Protein AF-0000000075796677 (afdb_homodimer)

Secondary structure (DSSP, 8-state):
-----GGGS-EE--EEEEEE---S-----S----SHHHHHHHHHHHHHHHHHTSSS-TTEE-HHHHHHHHHHH-HHHH-TT--HHHHHHHHHHH-TTSSSSEEHHHHHHHHHHHHHHHHHHHHHS--------/-----GGGS-EEEEE---EE---S-----S----SHHHHHHHHHHHHHHHHTTSSS-TTEE-HHHHHHHHHHH-HHHH-TT--HHHHHHHHHHH-TTSSSSEEHHHHHHHHHHHHHHHHHHHHHS--------

Foldseek 3Di:
DCQVQLLPPLLQLPPDPPPPPDDVPPCCPVPPLVDPVSVVVVCLVVLQQVQCCPDDHSQWAALVSVVCSCVPVPVVNCDPDNDPVSSQSVQVSLPPVPPRIHGSSSSVSVVVSVVVVVVVVPVVVPPPPPPPD/DCQPQLLPPLLQLPPDPPPPPDDVPPCCPPDPCVDPVSVVVVCLVVLQQVLQPPDDGSQWAALVSVVCSCVPVPVVNRDPDNDPVSSQSSQVSLPPVPPRIHGSVSSVSVVVSVVVVVVVVPVVVPPPPPPPD

Solvent-accessible surface area (backbone atoms only — not comparable to full-atom values): 14802 Å² total; per-residue (Å²): 130,81,73,38,58,54,71,70,35,59,58,49,57,43,65,37,72,66,50,66,55,78,51,92,63,27,72,72,54,90,54,85,59,75,31,68,51,36,38,20,42,47,41,52,42,51,52,47,51,70,36,10,53,75,60,85,50,54,69,24,20,36,64,69,35,44,49,48,45,37,59,68,36,31,41,72,62,51,44,94,68,64,43,72,66,51,48,50,50,48,50,56,51,45,21,76,83,68,75,71,35,34,36,63,69,38,46,37,50,50,53,36,52,52,34,50,54,51,36,53,52,46,63,72,46,62,72,76,63,71,72,82,120,131,82,74,39,61,54,65,72,38,57,56,51,58,44,63,37,72,65,48,67,53,78,52,89,63,33,74,70,50,90,55,83,60,76,29,67,50,37,39,22,41,47,40,52,44,50,52,48,50,70,38,14,43,77,60,84,52,51,70,26,25,36,66,67,38,45,50,47,45,36,59,70,36,31,41,74,59,50,46,95,68,64,43,71,66,49,46,52,51,47,50,56,47,44,21,75,84,69,74,72,35,33,35,61,68,35,47,36,52,51,53,35,53,53,34,49,54,51,36,52,52,46,64,72,45,60,72,76,63,72,72,81,122

Sequence (266 aa):
MRHSDILNTKLRVRMGKIRVSLGPCPQILTATMAYPLEKALDVMVSTFHKYSGKEGDKFKLNKSELKELLTRELPSFLGKRTDDAAFQRLMSNLDSNKDNEVDFQEYCVFLSCVAMMCNEFFEGFPDKQPRKKMRHSDILNTKLRVRMGKIRVSLGPCPQILTATMAYPLEKALDVMVSTFHKYSGKEGDKFKLNKSELKELLTRELPSFLGKRTDDAAFQRLMSNLDSNKDNEVDFQEYCVFLSCVAMMCNEFFEGFPDKQPRKK

Radius of gyration: 18.06 Å; Cα contacts (8 Å, |Δi|>4): 382; chains: 2; bounding box: 31×47×47 Å

InterPro domains:
  IPR001751 S100/Calcium binding protein 7/8-like, conserved site [PS00303] (90-111)
  IPR002048 EF-hand domain [PS50222] (82-117)
  IPR011992 EF-hand domain pair [SSF47473] (36-124)
  IPR013787 S100/CaBP-9k-type, calcium binding, subdomain [PF01023] (37-80)
  IPR013787 S100/CaBP-9k-type, calcium binding, subdomain [SM01394] (37-79)
  IPR018247 EF-Hand 1, calcium-binding site [PS00018] (95-107)
  IPR034325 S-100 [cd00213] (36-122)

pLDDT: mean 71.4, std 22.08, range [18.78, 95.81]

Structure (mmCIF, N/CA/C/O backbone):
data_AF-0000000075796677-model_v1
#
loop_
_entity.id
_entity.type
_entity.pdbx_description
1 polymer 'Protein S100'
#
loop_
_atom_site.group_PDB
_atom_site.id
_atom_site.type_symbol
_atom_site.label_atom_id
_atom_site.label_alt_id
_atom_site.label_comp_id
_atom_site.label_asym_id
_atom_site.label_entity_id
_atom_site.label_seq_id
_atom_site.pdbx_PDB_ins_code
_atom_site.Cartn_x
_atom_site.Cartn_y
_atom_site.Cartn_z
_atom_site.occupancy
_atom_site.B_iso_or_equiv
_atom_site.auth_seq_id
_atom_site.auth_comp_id
_atom_site.auth_asym_id
_atom_site.auth_atom_id
_atom_site.pdbx_PDB_model_num
ATOM 1 N N . MET A 1 1 ? 0.234 17.938 -25.25 1 18.78 1 MET A N 1
ATOM 2 C CA . MET A 1 1 ? 1.197 17.656 -24.203 1 18.78 1 MET A CA 1
ATOM 3 C C . MET A 1 1 ? 0.502 17.078 -22.969 1 18.78 1 MET A C 1
ATOM 5 O O . MET A 1 1 ? -0.107 17.812 -22.188 1 18.78 1 MET A O 1
ATOM 9 N N . ARG A 1 2 ? -0.24 15.953 -23.203 1 23.89 2 ARG A N 1
ATOM 10 C CA . ARG A 1 2 ? -1.441 15.5 -22.516 1 23.89 2 ARG A CA 1
ATOM 11 C C . ARG A 1 2 ? -1.123 15.07 -21.094 1 23.89 2 ARG A C 1
ATOM 13 O O . ARG A 1 2 ? -0.227 14.258 -20.859 1 23.89 2 ARG A O 1
ATOM 20 N N . HIS A 1 3 ? -1.115 16.078 -20.328 1 24.78 3 HIS A N 1
ATOM 21 C CA . HIS A 1 3 ? -0.953 16.234 -18.891 1 24.78 3 HIS A CA 1
ATOM 22 C C . HIS A 1 3 ? -1.787 15.203 -18.141 1 24.78 3 HIS A C 1
ATOM 24 O O . HIS A 1 3 ? -3.008 15.344 -18.031 1 24.78 3 HIS A O 1
ATOM 30 N N . SER A 1 4 ? -1.548 13.914 -18.516 1 28.92 4 SER A N 1
ATOM 31 C CA . SER A 1 4 ? -2.363 12.789 -18.094 1 28.92 4 SER A CA 1
ATOM 32 C C . SER A 1 4 ? -2.557 12.789 -16.578 1 28.92 4 SER A C 1
ATOM 34 O O . SER A 1 4 ? -1.583 12.719 -15.828 1 28.92 4 SER A O 1
ATOM 36 N N . ASP A 1 5 ? -3.508 13.594 -16.109 1 28.44 5 ASP A N 1
ATOM 37 C CA . ASP A 1 5 ? -3.916 14.008 -14.766 1 28.44 5 ASP A CA 1
ATOM 38 C C . ASP A 1 5 ? -4.367 12.812 -13.93 1 28.44 5 ASP A C 1
ATOM 40 O O . ASP A 1 5 ? -5.34 12.133 -14.289 1 28.44 5 ASP A O 1
ATOM 44 N N . ILE A 1 6 ? -3.537 11.953 -13.508 1 36.56 6 ILE A N 1
ATOM 45 C CA . ILE A 1 6 ? -3.74 10.852 -12.57 1 36.56 6 ILE A CA 1
ATOM 46 C C . ILE A 1 6 ? -4.871 11.188 -11.609 1 36.56 6 ILE A C 1
ATOM 48 O O . ILE A 1 6 ? -5.645 10.312 -11.211 1 36.56 6 ILE A O 1
ATOM 52 N N . LEU A 1 7 ? -4.988 12.438 -11.188 1 38.19 7 LEU A N 1
ATOM 53 C CA . LEU A 1 7 ? -5.973 12.906 -10.219 1 38.19 7 LEU A CA 1
ATOM 54 C C . LEU A 1 7 ? -7.391 12.703 -10.742 1 38.19 7 LEU A C 1
ATOM 56 O O . LEU A 1 7 ? -8.352 12.711 -9.969 1 38.19 7 LEU A O 1
ATOM 60 N N . ASN A 1 8 ? -7.523 12.82 -11.984 1 36.5 8 ASN A N 1
ATOM 61 C CA . ASN A 1 8 ? -8.875 12.758 -12.516 1 36.5 8 ASN A CA 1
ATOM 62 C C . ASN A 1 8 ? -9.469 11.359 -12.383 1 36.5 8 ASN A C 1
ATOM 64 O O . ASN A 1 8 ? -10.609 11.117 -12.789 1 36.5 8 ASN A O 1
ATOM 68 N N . THR A 1 9 ? -8.641 10.406 -12.266 1 33.03 9 THR A N 1
ATOM 69 C CA . THR A 1 9 ? -9.211 9.062 -12.195 1 33.03 9 THR A CA 1
ATOM 70 C C . THR A 1 9 ? -9.977 8.867 -10.891 1 33.03 9 THR A C 1
ATOM 72 O O . THR A 1 9 ? -9.469 9.164 -9.805 1 33.03 9 THR A O 1
ATOM 75 N N . LYS A 1 10 ? -11.328 8.922 -11.047 1 37.5 10 LYS A N 1
ATOM 76 C CA . LYS A 1 10 ? -12.273 8.789 -9.938 1 37.5 10 LYS A CA 1
ATOM 77 C C . LYS A 1 10 ? -11.859 7.656 -9 1 37.5 10 LYS A C 1
ATOM 79 O O . LYS A 1 10 ? -11.891 6.484 -9.383 1 37.5 10 LYS A O 1
ATOM 84 N N . LEU A 1 11 ? -10.797 7.812 -8.375 1 40.22 11 LEU A N 1
ATOM 85 C CA . LEU A 1 11 ? -10.406 6.918 -7.297 1 40.22 11 LEU A CA 1
ATOM 86 C C . LEU A 1 11 ? -11.539 6.742 -6.293 1 40.22 11 LEU A C 1
ATOM 88 O O . LEU A 1 11 ? -11.844 7.66 -5.527 1 40.22 11 LEU A O 1
ATOM 92 N N . ARG A 1 12 ? -12.742 6.184 -6.754 1 39.16 12 ARG A N 1
ATOM 93 C CA . ARG A 1 12 ? -13.742 5.891 -5.73 1 39.16 12 ARG A CA 1
ATOM 94 C C . ARG A 1 12 ? -13.25 4.789 -4.793 1 39.16 12 ARG A C 1
ATOM 96 O O . ARG A 1 12 ? -13.078 3.645 -5.211 1 39.16 12 ARG A O 1
ATOM 103 N N . VAL A 1 13 ? -12.414 5.078 -3.906 1 45.69 13 VAL A N 1
ATOM 104 C CA . VAL A 1 13 ? -11.898 4.141 -2.916 1 45.69 13 VAL A CA 1
ATOM 105 C C . VAL A 1 13 ? -12.992 3.811 -1.901 1 45.69 13 VAL A C 1
ATOM 107 O O . VAL A 1 13 ? -13.492 4.699 -1.205 1 45.69 13 VAL A O 1
ATOM 110 N N . ARG A 1 14 ? -13.984 2.955 -2.184 1 42.53 14 ARG A N 1
ATOM 111 C CA . ARG A 1 14 ? -14.828 2.512 -1.078 1 42.53 14 ARG A CA 1
ATOM 112 C C . ARG A 1 14 ? -14.039 1.675 -0.082 1 42.53 14 ARG A C 1
ATOM 114 O O . ARG A 1 14 ? -13.68 0.53 -0.369 1 42.53 14 ARG A O 1
ATOM 121 N N . MET A 1 15 ? -13.117 2.18 0.632 1 45.53 15 MET A N 1
ATOM 122 C CA . MET A 1 15 ? -12.297 1.477 1.615 1 45.53 15 MET A CA 1
ATOM 123 C C . MET A 1 15 ? -13.141 1.009 2.795 1 45.53 15 MET A C 1
ATOM 125 O O . MET A 1 15 ? -13.82 1.814 3.436 1 45.53 15 MET A O 1
ATOM 129 N N . GLY A 1 16 ? -13.836 -0.004 2.666 1 44.34 16 GLY A N 1
ATOM 130 C CA . GLY A 1 16 ? -14.344 -0.469 3.945 1 44.34 16 GLY A CA 1
ATOM 131 C C . GLY A 1 16 ? -13.297 -0.478 5.043 1 44.34 16 GLY A C 1
ATOM 132 O O . GLY A 1 16 ? -12.094 -0.475 4.758 1 44.34 16 GLY A O 1
ATOM 133 N N . LYS A 1 17 ? -13.578 0.057 6.242 1 45.44 17 LYS A N 1
ATOM 134 C CA . LYS A 1 17 ? -12.727 0.183 7.422 1 45.44 17 LYS A CA 1
ATOM 135 C C . LYS A 1 17 ? -11.875 -1.069 7.621 1 45.44 17 LYS A C 1
ATOM 137 O O . LYS A 1 17 ? -12.398 -2.184 7.652 1 45.44 17 LYS A O 1
ATOM 142 N N . ILE A 1 18 ? -10.586 -1.022 7.172 1 50.31 18 ILE A N 1
ATOM 143 C CA . ILE A 1 18 ? -9.672 -2.088 7.578 1 50.31 18 ILE A CA 1
ATOM 144 C C . ILE A 1 18 ? -9.602 -2.152 9.102 1 50.31 18 ILE A C 1
ATOM 146 O O . ILE A 1 18 ? -9.203 -1.181 9.75 1 50.31 18 ILE A O 1
ATOM 150 N N . ARG A 1 19 ? -10.555 -2.789 9.758 1 46.03 19 ARG A N 1
ATOM 151 C CA . ARG A 1 19 ? -10.43 -2.949 11.195 1 46.03 19 ARG A CA 1
ATOM 152 C C . ARG A 1 19 ? -9.344 -3.965 11.547 1 46.03 19 ARG A C 1
ATOM 154 O O . ARG A 1 19 ? -9.477 -5.148 11.234 1 46.03 19 ARG A O 1
ATOM 161 N N . VAL A 1 20 ? -8.125 -3.467 11.75 1 45.62 20 VAL A N 1
ATOM 162 C CA . VAL A 1 20 ? -7.066 -4.348 12.234 1 45.62 20 VAL A CA 1
ATOM 163 C C . VAL A 1 20 ? -7.203 -4.539 13.742 1 45.62 20 VAL A C 1
ATOM 165 O O . VAL A 1 20 ? -7.34 -3.566 14.484 1 45.62 20 VAL A O 1
ATOM 168 N N . SER A 1 21 ? -8.078 -5.402 14.156 1 39.72 21 SER A N 1
ATOM 169 C CA . SER A 1 21 ? -8.047 -5.633 15.594 1 39.72 21 SER A CA 1
ATOM 170 C C . SER A 1 21 ? -6.656 -6.074 16.062 1 39.72 21 SER A C 1
ATOM 172 O O . SER A 1 21 ? -6.141 -7.094 15.594 1 39.72 21 SER A O 1
ATOM 174 N N . LEU A 1 22 ? -5.914 -5.078 16.453 1 41.31 22 LEU A N 1
ATOM 175 C CA . LEU A 1 22 ? -4.547 -5.184 16.953 1 41.31 22 LEU A CA 1
ATOM 176 C C . LEU A 1 22 ? -4.469 -6.188 18.109 1 41.31 22 LEU A C 1
ATOM 178 O O . LEU A 1 22 ? -5.043 -5.965 19.172 1 41.31 22 LEU A O 1
ATOM 182 N N . GLY A 1 23 ? -4.719 -7.387 17.984 1 37.41 23 GLY A N 1
ATOM 183 C CA . GLY A 1 23 ? -4.242 -8.141 19.125 1 37.41 23 GLY A CA 1
ATOM 184 C C . GLY A 1 23 ? -2.75 -7.988 19.359 1 37.41 23 GLY A C 1
ATOM 185 O O . GLY A 1 23 ? -2.057 -7.332 18.594 1 37.41 23 GLY A O 1
ATOM 186 N N . PRO A 1 24 ? -2.184 -8.469 20.531 1 37.91 24 PRO A N 1
ATOM 187 C CA . PRO A 1 24 ? -0.788 -8.219 20.891 1 37.91 24 PRO A CA 1
ATOM 188 C C . PRO A 1 24 ? 0.178 -8.461 19.734 1 37.91 24 PRO A C 1
ATOM 190 O O . PRO A 1 24 ? 0.202 -9.555 19.172 1 37.91 24 PRO A O 1
ATOM 193 N N . CYS A 1 25 ? 0.204 -7.602 18.891 1 41.44 25 CYS A N 1
ATOM 194 C CA . CYS A 1 25 ? 0.964 -7.492 17.656 1 41.44 25 CYS A CA 1
ATOM 195 C C . CYS A 1 25 ? 2.387 -8.008 17.844 1 41.44 25 CYS A C 1
ATOM 197 O O . CYS A 1 25 ? 3.125 -7.508 18.688 1 41.44 25 CYS A O 1
ATOM 199 N N . PRO A 1 26 ? 2.699 -9.25 17.594 1 39.84 26 PRO A N 1
ATOM 200 C CA . PRO A 1 26 ? 4.125 -9.57 17.672 1 39.84 26 PRO A CA 1
ATOM 201 C C . PRO A 1 26 ? 5.012 -8.469 17.094 1 39.84 26 PRO A C 1
ATOM 203 O O . PRO A 1 26 ? 4.551 -7.668 16.266 1 39.84 26 PRO A O 1
ATOM 206 N N . GLN A 1 27 ? 6.008 -8.039 17.75 1 39.25 27 GLN A N 1
ATOM 207 C CA . GLN A 1 27 ? 7.074 -7.07 17.531 1 39.25 27 GLN A CA 1
ATOM 208 C C . GLN A 1 27 ? 7.543 -7.09 16.078 1 39.25 27 GLN A C 1
ATOM 210 O O . GLN A 1 27 ? 8.305 -7.973 15.672 1 39.25 27 GLN A O 1
ATOM 215 N N . ILE A 1 28 ? 6.68 -7.191 15.07 1 44 28 ILE A N 1
ATOM 216 C CA . ILE A 1 28 ? 7.27 -6.844 13.781 1 44 28 ILE A CA 1
ATOM 217 C C . ILE A 1 28 ? 8.469 -5.926 13.992 1 44 28 ILE A C 1
ATOM 219 O O . ILE A 1 28 ? 8.312 -4.746 14.305 1 44 28 ILE A O 1
ATOM 223 N N . LEU A 1 29 ? 9.211 -6.172 15.102 1 39.53 29 LEU A N 1
ATOM 224 C CA . LEU A 1 29 ? 10.453 -5.477 15.43 1 39.53 29 LEU A CA 1
ATOM 225 C C . LEU A 1 29 ? 11.133 -4.953 14.172 1 39.53 29 LEU A C 1
ATOM 227 O O . LEU A 1 29 ? 10.859 -5.434 13.07 1 39.53 29 LEU A O 1
ATOM 231 N N . THR A 1 30 ? 11.625 -3.797 14.219 1 44.25 30 THR A N 1
ATOM 232 C CA . THR A 1 30 ? 12.766 -3.203 13.531 1 44.25 30 THR A CA 1
ATOM 233 C C . THR A 1 30 ? 13.672 -4.289 12.953 1 44.25 30 THR A C 1
ATOM 235 O O . THR A 1 30 ? 14.859 -4.359 13.289 1 44.25 30 THR A O 1
ATOM 238 N N . ALA A 1 31 ? 13.266 -5.457 13.133 1 46.16 31 ALA A N 1
ATOM 239 C CA . ALA A 1 31 ? 14.336 -6.316 12.633 1 46.16 31 ALA A CA 1
ATOM 240 C C . ALA A 1 31 ? 14.695 -5.961 11.195 1 46.16 31 ALA A C 1
ATOM 242 O O . ALA A 1 31 ? 13.938 -5.262 10.516 1 46.16 31 ALA A O 1
ATOM 243 N N . THR A 1 32 ? 15.57 -6.641 10.484 1 56.31 32 THR A N 1
ATOM 244 C CA . THR A 1 32 ? 16.359 -6.414 9.281 1 56.31 32 THR A CA 1
ATOM 245 C C . THR A 1 32 ? 15.469 -6.359 8.047 1 56.31 32 THR A C 1
ATOM 247 O O . THR A 1 32 ? 14.891 -7.375 7.648 1 56.31 32 THR A O 1
ATOM 250 N N . MET A 1 33 ? 14.484 -5.398 8.086 1 67.81 33 MET A N 1
ATOM 251 C CA . MET A 1 33 ? 13.852 -5.156 6.789 1 67.81 33 MET A CA 1
ATOM 252 C C . MET A 1 33 ? 14.867 -5.277 5.66 1 67.81 33 MET A C 1
ATOM 254 O O . MET A 1 33 ? 15.352 -4.27 5.141 1 67.81 33 MET A O 1
ATOM 258 N N . ALA A 1 34 ? 15.305 -6.484 5.465 1 76.06 34 ALA A N 1
ATOM 259 C CA . ALA A 1 34 ? 16.375 -6.73 4.504 1 76.06 34 ALA A CA 1
ATOM 260 C C . ALA A 1 34 ? 15.82 -6.984 3.107 1 76.06 34 ALA A C 1
ATOM 262 O O . ALA A 1 34 ? 16.531 -6.816 2.111 1 76.06 34 ALA A O 1
ATOM 263 N N . TYR A 1 35 ? 14.523 -7.164 3.004 1 88 35 TYR A N 1
ATOM 264 C CA . TYR A 1 35 ? 13.977 -7.512 1.698 1 88 35 TYR A CA 1
ATOM 265 C C . TYR A 1 35 ? 13.344 -6.293 1.033 1 88 35 TYR A C 1
ATOM 267 O O . TYR A 1 35 ? 12.844 -5.395 1.715 1 88 35 TYR A O 1
ATOM 275 N N . PRO A 1 36 ? 13.43 -6.238 -0.197 1 91.88 36 PRO A N 1
ATOM 276 C CA . PRO A 1 36 ? 12.938 -5.07 -0.932 1 91.88 36 PRO A CA 1
ATOM 277 C C . PRO A 1 36 ? 11.492 -4.715 -0.574 1 91.88 36 PRO A C 1
ATOM 279 O O . PRO A 1 36 ? 11.172 -3.541 -0.381 1 91.88 36 PRO A O 1
ATOM 282 N N . LEU A 1 37 ? 10.617 -5.652 -0.42 1 94.06 37 LEU A N 1
ATOM 283 C CA . LEU A 1 37 ? 9.219 -5.395 -0.11 1 94.06 37 LEU A CA 1
ATOM 284 C C . LEU A 1 37 ? 9.062 -4.879 1.317 1 94.06 37 LEU A C 1
ATOM 286 O O . LEU A 1 37 ? 8.266 -3.979 1.574 1 94.06 37 LEU A O 1
ATOM 290 N N . GLU A 1 38 ? 9.875 -5.398 2.203 1 90.44 38 GLU A N 1
ATOM 291 C CA . GLU A 1 38 ? 9.852 -4.918 3.582 1 90.44 38 GLU A CA 1
ATOM 292 C C . GLU A 1 38 ? 10.328 -3.473 3.672 1 90.44 38 GLU A C 1
ATOM 294 O O . GLU A 1 38 ? 9.75 -2.666 4.402 1 90.44 38 GLU A O 1
ATOM 299 N N . LYS A 1 39 ? 11.336 -3.219 2.92 1 91.44 39 LYS A N 1
ATOM 300 C CA . LYS A 1 39 ? 11.852 -1.854 2.877 1 91.44 39 LYS A CA 1
ATOM 301 C C . LYS A 1 39 ? 10.82 -0.891 2.301 1 91.44 39 LYS A C 1
ATOM 303 O O . LYS A 1 39 ? 10.711 0.25 2.754 1 91.44 39 LYS A O 1
ATOM 308 N N . ALA A 1 40 ? 10.164 -1.401 1.305 1 94 40 ALA A N 1
ATOM 309 C CA . ALA A 1 40 ? 9.117 -0.587 0.688 1 94 40 ALA A CA 1
ATOM 310 C C . ALA A 1 40 ? 8.039 -0.214 1.704 1 94 40 ALA A C 1
ATOM 312 O O . ALA A 1 40 ? 7.621 0.942 1.772 1 94 40 ALA A O 1
ATOM 313 N N . LEU A 1 41 ? 7.645 -1.177 2.533 1 92.38 41 LEU A N 1
ATOM 314 C CA . LEU A 1 41 ? 6.629 -0.934 3.551 1 92.38 41 LEU A CA 1
ATOM 315 C C . LEU A 1 41 ? 7.145 0.024 4.617 1 92.38 41 LEU A C 1
ATOM 317 O O . LEU A 1 41 ? 6.414 0.904 5.078 1 92.38 41 LEU A O 1
ATOM 321 N N . ASP A 1 42 ? 8.375 -0.144 4.906 1 91.06 42 ASP A N 1
ATOM 322 C CA . ASP A 1 42 ? 9.008 0.751 5.871 1 91.06 42 ASP A CA 1
ATOM 323 C C . ASP A 1 42 ? 9.039 2.188 5.355 1 91.06 42 ASP A C 1
ATOM 325 O O . ASP A 1 42 ? 8.766 3.127 6.102 1 91.06 42 ASP A O 1
ATOM 329 N N . VAL A 1 43 ? 9.414 2.328 4.117 1 93.44 43 VAL A N 1
ATOM 330 C CA . VAL A 1 43 ? 9.469 3.643 3.488 1 93.44 43 VAL A CA 1
ATOM 331 C C . VAL A 1 43 ? 8.078 4.273 3.492 1 93.44 43 VAL A C 1
ATOM 333 O O . VAL A 1 43 ? 7.934 5.469 3.766 1 93.44 43 VAL A O 1
ATOM 336 N N . MET A 1 44 ? 7.051 3.492 3.242 1 94.56 44 MET A N 1
ATOM 337 C CA . MET A 1 44 ? 5.676 3.98 3.246 1 94.56 44 MET A CA 1
ATOM 338 C C . MET A 1 44 ? 5.297 4.539 4.613 1 94.56 44 MET A C 1
ATOM 340 O O . MET A 1 44 ? 4.727 5.625 4.711 1 94.56 44 MET A O 1
ATOM 344 N N . VAL A 1 45 ? 5.664 3.795 5.664 1 93.12 45 VAL A N 1
ATOM 345 C CA . VAL A 1 45 ? 5.309 4.176 7.027 1 93.12 45 VAL A CA 1
ATOM 346 C C . VAL A 1 45 ? 6.152 5.371 7.469 1 93.12 45 VAL A C 1
ATOM 348 O O . VAL A 1 45 ? 5.621 6.352 8 1 93.12 45 VAL A O 1
ATOM 351 N N . SER A 1 46 ? 7.449 5.324 7.203 1 92.06 46 SER A N 1
ATOM 352 C CA . SER A 1 46 ? 8.359 6.387 7.617 1 92.06 46 SER A CA 1
ATOM 353 C C . SER A 1 46 ? 8.031 7.699 6.914 1 92.06 46 SER A C 1
ATOM 355 O O . SER A 1 46 ? 8.07 8.766 7.535 1 92.06 46 SER A O 1
ATOM 357 N N . THR A 1 47 ? 7.723 7.566 5.633 1 95.19 47 THR A N 1
ATOM 358 C CA . THR A 1 47 ? 7.363 8.766 4.879 1 95.19 47 THR A CA 1
ATOM 359 C C . THR A 1 47 ? 6.105 9.406 5.453 1 95.19 47 THR A C 1
ATOM 361 O O . THR A 1 47 ? 6.031 10.633 5.586 1 95.19 47 THR A O 1
ATOM 364 N N . PHE A 1 48 ? 5.164 8.578 5.781 1 94.38 48 PHE A N 1
ATOM 365 C CA . PHE A 1 48 ? 3.93 9.062 6.391 1 94.38 48 PHE A CA 1
ATOM 366 C C . PHE A 1 48 ? 4.227 9.867 7.652 1 94.38 48 PHE A C 1
ATOM 368 O O . PHE A 1 48 ? 3.732 10.984 7.809 1 94.38 48 PHE A O 1
ATOM 375 N N . HIS A 1 49 ? 5.051 9.391 8.484 1 92.12 49 HIS A N 1
ATOM 376 C CA . HIS A 1 49 ? 5.344 10.016 9.773 1 92.12 49 HIS A CA 1
ATOM 377 C C . HIS A 1 49 ? 6.273 11.211 9.602 1 92.12 49 HIS A C 1
ATOM 379 O O . HIS A 1 49 ? 6.289 12.117 10.438 1 92.12 49 HIS A O 1
ATOM 385 N N . LYS A 1 50 ? 7.031 11.141 8.531 1 93.12 50 LYS A N 1
ATOM 386 C CA . LYS A 1 50 ? 7.91 12.266 8.211 1 93.12 50 LYS A CA 1
ATOM 387 C C . LYS A 1 50 ? 7.109 13.539 7.98 1 93.12 50 LYS A C 1
ATOM 389 O O . LYS A 1 50 ? 7.562 14.633 8.32 1 93.12 50 LYS A O 1
ATOM 394 N N . TYR A 1 51 ? 5.863 13.336 7.5 1 93.88 51 TYR A N 1
ATOM 395 C CA . TYR A 1 51 ? 5.086 14.508 7.105 1 93.88 51 TYR A CA 1
ATOM 396 C C . TYR A 1 51 ? 3.871 14.68 8.008 1 93.88 51 TYR A C 1
ATOM 398 O O . TYR A 1 51 ? 3.357 15.797 8.156 1 93.88 51 TYR A O 1
ATOM 406 N N . SER A 1 52 ? 3.152 13.664 8.672 1 91.44 52 SER A N 1
ATOM 407 C CA . SER A 1 52 ? 1.904 13.711 9.43 1 91.44 52 SER A CA 1
ATOM 408 C C . SER A 1 52 ? 2.096 14.406 10.773 1 91.44 52 SER A C 1
ATOM 410 O O . SER A 1 52 ? 1.135 14.898 11.367 1 91.44 52 SER A O 1
ATOM 412 N N . GLY A 1 53 ? 3.34 14.695 11.242 1 83.69 53 GLY A N 1
ATOM 413 C CA . GLY A 1 53 ? 3.611 15.234 12.57 1 83.69 53 GLY A CA 1
ATOM 414 C C . GLY A 1 53 ? 4.188 16.641 12.531 1 83.69 53 GLY A C 1
ATOM 415 O O . GLY A 1 53 ? 4.695 17.125 13.547 1 83.69 53 GLY A O 1
ATOM 416 N N . LYS A 1 54 ? 3.934 17.234 11.359 1 87.19 54 LYS A N 1
ATOM 417 C CA . LYS A 1 54 ? 4.473 18.578 11.266 1 87.19 54 LYS A CA 1
ATOM 418 C C . LYS A 1 54 ? 3.543 19.594 11.93 1 87.19 54 LYS A C 1
ATOM 420 O O . LYS A 1 54 ? 3.998 20.5 12.625 1 87.19 54 LYS A O 1
ATOM 425 N N . GLU A 1 55 ? 2.223 19.312 11.594 1 83.94 55 GLU A N 1
ATOM 426 C CA . GLU A 1 55 ? 1.214 20.203 12.164 1 83.94 55 GLU A CA 1
ATOM 427 C C . GLU A 1 55 ? 0.016 19.422 12.688 1 83.94 55 GLU A C 1
ATOM 429 O O . GLU A 1 55 ? -0.486 18.516 12.008 1 83.94 55 GLU A O 1
ATOM 434 N N . GLY A 1 56 ? -0.376 19.656 13.883 1 84.31 56 GLY A N 1
ATOM 435 C CA . GLY A 1 56 ? -1.615 19.062 14.375 1 84.31 56 GLY A CA 1
ATOM 436 C C . GLY A 1 56 ? -1.451 17.641 14.852 1 84.31 56 GLY A C 1
ATOM 437 O O . GLY A 1 56 ? -0.579 17.359 15.68 1 84.31 56 GLY A O 1
ATOM 438 N N . ASP A 1 57 ? -2.309 16.734 14.211 1 85.75 57 ASP A N 1
ATOM 439 C CA . ASP A 1 57 ? -2.334 15.336 14.617 1 85.75 57 ASP A CA 1
ATOM 440 C C . ASP A 1 57 ? -1.139 14.578 14.039 1 85.75 57 ASP A C 1
ATOM 442 O O . ASP A 1 57 ? -0.957 14.531 12.82 1 85.75 57 ASP A O 1
ATOM 446 N N . LYS A 1 58 ? -0.297 14.031 14.906 1 88 58 LYS A N 1
ATOM 447 C CA . LYS A 1 58 ? 0.94 13.352 14.523 1 88 58 LYS A CA 1
ATOM 448 C C . LYS A 1 58 ? 0.651 12.117 13.68 1 88 58 LYS A C 1
ATOM 450 O O . LYS A 1 58 ? 1.523 11.633 12.953 1 88 58 LYS A O 1
ATOM 455 N N . PHE A 1 59 ? -0.562 11.609 13.727 1 88 59 PHE A N 1
ATOM 456 C CA . PHE A 1 59 ? -0.87 10.352 13.047 1 88 59 PHE A CA 1
ATOM 457 C C . PHE A 1 59 ? -1.835 10.586 11.891 1 88 59 PHE A C 1
ATOM 459 O O . PHE A 1 59 ? -2.414 9.633 11.359 1 88 59 PHE A O 1
ATOM 466 N N . LYS A 1 60 ? -2.025 11.836 11.555 1 91.44 60 LYS A N 1
ATOM 467 C CA . LYS A 1 60 ? -2.879 12.211 10.43 1 91.44 60 LYS A CA 1
ATOM 468 C C . LYS A 1 60 ? -2.205 13.258 9.555 1 91.44 60 LYS A C 1
ATOM 470 O O . LYS A 1 60 ? -1.469 14.117 10.055 1 91.44 60 LYS A O 1
ATOM 475 N N . LEU A 1 61 ? -2.436 13.141 8.258 1 94.88 61 LEU A N 1
ATOM 476 C CA . LEU A 1 61 ? -1.932 14.125 7.301 1 94.88 61 LEU A CA 1
ATOM 477 C C . LEU A 1 61 ? -3.004 15.148 6.961 1 94.88 61 LEU A C 1
ATOM 479 O O . LEU A 1 61 ? -4.102 14.789 6.523 1 94.88 61 LEU A O 1
ATOM 483 N N . ASN A 1 62 ? -2.684 16.406 7.297 1 94.38 62 ASN A N 1
ATOM 484 C CA . ASN A 1 62 ? -3.602 17.438 6.836 1 94.38 62 ASN A CA 1
ATOM 485 C C . ASN A 1 62 ? -3.377 17.781 5.363 1 94.38 62 ASN A C 1
ATOM 487 O O . ASN A 1 62 ? -2.504 17.203 4.719 1 94.38 62 ASN A O 1
ATOM 491 N N . LYS A 1 63 ? -4.125 18.672 4.832 1 91.94 63 LYS A N 1
ATOM 492 C CA . LYS A 1 63 ? -4.086 19.016 3.414 1 91.94 63 LYS A CA 1
ATOM 493 C C . LYS A 1 63 ? -2.689 19.469 2.992 1 91.94 63 LYS A C 1
ATOM 495 O O . LY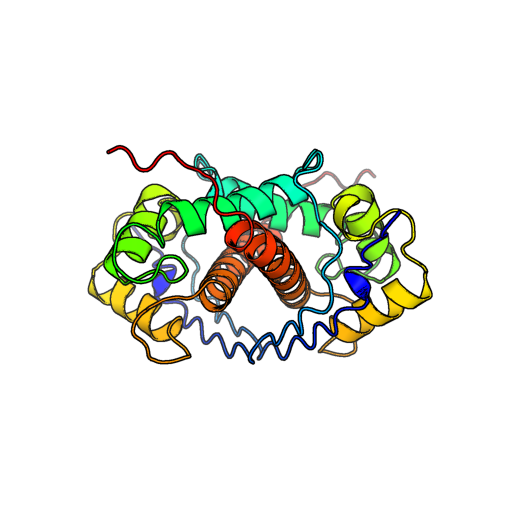S A 1 63 ? -2.152 18.969 1.995 1 91.94 63 LYS A O 1
ATOM 500 N N . SER A 1 64 ? -2.141 20.359 3.781 1 93.31 64 SER A N 1
ATOM 501 C CA . SER A 1 64 ? -0.822 20.906 3.459 1 93.31 64 SER A CA 1
ATOM 502 C C . SER A 1 64 ? 0.251 19.828 3.543 1 93.31 64 SER A C 1
ATOM 504 O O . SER A 1 64 ? 1.125 19.734 2.678 1 93.31 64 SER A O 1
ATOM 506 N N . GLU A 1 65 ? 0.189 19 4.559 1 95.81 65 GLU A N 1
ATOM 507 C CA . GLU A 1 65 ? 1.157 17.922 4.746 1 95.81 65 GLU A CA 1
ATOM 508 C C . GLU A 1 65 ? 1.066 16.906 3.621 1 95.81 65 GLU A C 1
ATOM 510 O O . GLU A 1 65 ? 2.09 16.422 3.127 1 95.81 65 GLU A O 1
ATOM 515 N N . LEU A 1 66 ? -0.178 16.547 3.242 1 93.62 66 LEU A N 1
ATOM 516 C CA . LEU A 1 66 ? -0.369 15.594 2.158 1 93.62 66 LEU A CA 1
ATOM 517 C C . LEU A 1 66 ? 0.175 16.141 0.845 1 93.62 66 LEU A C 1
ATOM 519 O O . LEU A 1 66 ? 0.85 15.438 0.099 1 93.62 66 LEU A O 1
ATOM 523 N N . LYS A 1 67 ? -0.112 17.375 0.638 1 91.5 67 LYS A N 1
ATOM 524 C CA . LYS A 1 67 ? 0.378 18.031 -0.572 1 91.5 67 LYS A CA 1
ATOM 525 C C . LYS A 1 67 ? 1.903 18.016 -0.623 1 91.5 67 LYS A C 1
ATOM 527 O O . LYS A 1 67 ? 2.494 17.719 -1.661 1 91.5 67 LYS A O 1
ATOM 532 N N . GLU A 1 68 ? 2.492 18.344 0.477 1 93.25 68 GLU A N 1
ATOM 533 C CA . GLU A 1 68 ? 3.949 18.344 0.562 1 93.25 68 GLU A CA 1
ATOM 534 C C . GLU A 1 68 ? 4.523 16.953 0.345 1 93.25 68 GLU A C 1
ATOM 536 O O . GLU A 1 68 ? 5.492 16.781 -0.395 1 93.25 68 GLU A O 1
ATOM 541 N N . LEU A 1 69 ? 3.934 16 0.988 1 93.5 69 LEU A N 1
ATOM 542 C CA . LEU A 1 69 ? 4.363 14.617 0.842 1 93.5 69 LEU A CA 1
ATOM 543 C C . LEU A 1 69 ? 4.309 14.18 -0.618 1 93.5 69 LEU A C 1
ATOM 545 O O . LEU A 1 69 ? 5.277 13.617 -1.139 1 93.5 69 LEU A O 1
ATOM 549 N N . LEU A 1 70 ? 3.217 14.484 -1.293 1 89.31 70 LEU A N 1
ATOM 550 C CA . LEU A 1 70 ? 3.033 14.07 -2.68 1 89.31 70 LEU A CA 1
ATOM 551 C C . LEU A 1 70 ? 3.98 14.828 -3.604 1 89.31 70 LEU A C 1
ATOM 553 O O . LEU A 1 70 ? 4.57 14.242 -4.512 1 89.31 70 LEU A O 1
ATOM 557 N N . THR A 1 71 ? 4.141 16.109 -3.297 1 89.19 71 THR A N 1
ATOM 558 C CA . THR A 1 71 ? 4.977 16.953 -4.145 1 89.19 71 THR A CA 1
ATOM 559 C C . THR A 1 71 ? 6.449 16.594 -3.98 1 89.19 71 THR A C 1
ATOM 561 O O . THR A 1 71 ? 7.211 16.609 -4.949 1 89.19 71 THR A O 1
ATOM 564 N N . ARG A 1 72 ? 6.773 16.156 -2.766 1 90.75 72 ARG A N 1
ATOM 565 C CA . ARG A 1 72 ? 8.18 15.891 -2.473 1 90.75 72 ARG A CA 1
ATOM 566 C C . ARG A 1 72 ? 8.508 14.414 -2.697 1 90.75 72 ARG A C 1
ATOM 568 O O . ARG A 1 72 ? 9.586 14.086 -3.189 1 90.75 72 ARG A O 1
ATOM 575 N N . GLU A 1 73 ? 7.609 13.57 -2.375 1 91.31 73 GLU A N 1
ATOM 576 C CA . GLU A 1 73 ? 7.887 12.133 -2.393 1 91.31 73 GLU A CA 1
ATOM 577 C C . GLU A 1 73 ? 7.324 11.484 -3.652 1 91.31 73 GLU A C 1
ATOM 579 O O . GLU A 1 73 ? 7.801 10.43 -4.078 1 91.31 73 GLU A O 1
ATOM 584 N N . LEU A 1 74 ? 6.262 11.984 -4.203 1 86.81 74 LEU A N 1
ATOM 585 C CA . LEU A 1 74 ? 5.641 11.422 -5.398 1 86.81 74 LEU A CA 1
ATOM 586 C C . LEU A 1 74 ? 5.434 12.492 -6.461 1 86.81 74 LEU A C 1
ATOM 588 O O . LEU A 1 74 ? 4.312 12.703 -6.926 1 86.81 74 LEU A O 1
ATOM 592 N N . PRO A 1 75 ? 6.484 13.086 -6.863 1 83.19 75 PRO A N 1
ATOM 593 C CA . PRO A 1 75 ? 6.316 14.133 -7.871 1 83.19 75 PRO A CA 1
ATOM 594 C C . PRO A 1 75 ? 5.812 13.594 -9.211 1 83.19 75 PRO A C 1
ATOM 596 O O . PRO A 1 75 ? 5.137 14.312 -9.953 1 83.19 75 PRO A O 1
ATOM 599 N N . SER A 1 76 ? 6.203 12.414 -9.516 1 73.81 76 SER A N 1
ATOM 600 C CA . SER A 1 76 ? 5.77 11.797 -10.766 1 73.81 76 SER A CA 1
ATOM 601 C C . SER A 1 76 ? 4.266 11.555 -10.773 1 73.81 76 SER A C 1
ATOM 603 O O . SER A 1 76 ? 3.646 11.492 -11.836 1 73.81 76 SER A O 1
ATOM 605 N N . PHE A 1 77 ? 3.748 11.383 -9.656 1 72.5 77 PHE A N 1
ATOM 606 C CA . PHE A 1 77 ? 2.322 11.109 -9.516 1 72.5 77 PHE A CA 1
ATOM 607 C C . PHE A 1 77 ? 1.508 12.391 -9.695 1 72.5 77 PHE A C 1
ATOM 609 O O . PHE A 1 77 ? 0.454 12.375 -10.336 1 72.5 77 PHE A O 1
ATOM 616 N N . LEU A 1 78 ? 1.843 13.383 -8.992 1 68.94 78 LEU A N 1
ATOM 617 C CA . LEU A 1 78 ? 1.132 14.656 -9.07 1 68.94 78 LEU A CA 1
ATOM 618 C C . LEU A 1 78 ? 1.474 15.391 -10.367 1 68.94 78 LEU A C 1
ATOM 620 O O . LEU A 1 78 ? 0.628 16.094 -10.93 1 68.94 78 LEU A O 1
ATOM 624 N N . GLY A 1 79 ? 2.352 14.914 -11.078 1 62.94 79 GLY A N 1
ATOM 625 C CA . GLY A 1 79 ? 2.77 15.625 -12.273 1 62.94 79 GLY A CA 1
ATOM 626 C C . GLY A 1 79 ? 3.084 17.094 -12.023 1 62.94 79 GLY A C 1
ATOM 627 O O . GLY A 1 79 ? 2.965 17.562 -10.891 1 62.94 79 GLY A O 1
ATOM 628 N N . LYS A 1 80 ? 3.406 17.828 -12.945 1 61.84 80 LYS A N 1
ATOM 629 C CA . LYS A 1 80 ? 3.795 19.234 -12.906 1 61.84 80 LYS A CA 1
ATOM 630 C C . LYS A 1 80 ? 2.578 20.141 -12.719 1 61.84 80 LYS A C 1
ATOM 632 O O . LYS A 1 80 ? 2.713 21.297 -12.32 1 61.84 80 LYS A O 1
ATOM 637 N N . ARG A 1 81 ? 1.432 19.516 -12.883 1 58.38 81 ARG A N 1
ATOM 638 C CA . ARG A 1 81 ? 0.278 20.406 -12.961 1 58.38 81 ARG A CA 1
ATOM 639 C C . ARG A 1 81 ? -0.726 20.109 -11.859 1 58.38 81 ARG A C 1
ATOM 641 O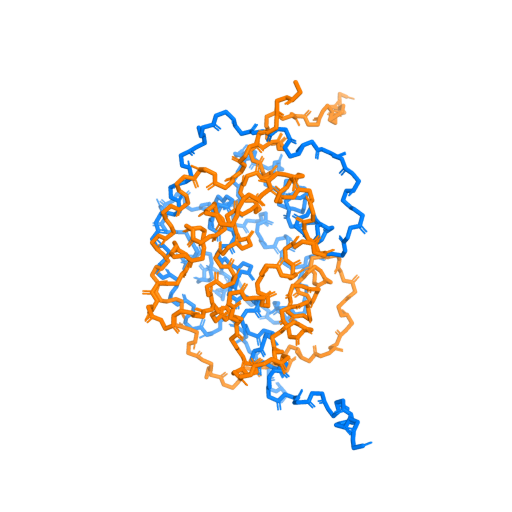 O . ARG A 1 81 ? -1.899 20.469 -11.961 1 58.38 81 ARG A O 1
ATOM 648 N N . THR A 1 82 ? -0.261 19.625 -10.914 1 66.56 82 THR A N 1
ATOM 649 C CA . THR A 1 82 ? -1.288 19.375 -9.906 1 66.56 82 THR A CA 1
ATOM 650 C C . THR A 1 82 ? -1.814 20.688 -9.336 1 66.56 82 THR A C 1
ATOM 652 O O . THR A 1 82 ? -1.07 21.438 -8.695 1 66.56 82 THR A O 1
ATOM 655 N N . ASP A 1 83 ? -3.064 21.141 -9.852 1 73.56 83 ASP A N 1
ATOM 656 C CA . ASP A 1 83 ? -3.748 22.312 -9.328 1 73.56 83 ASP A CA 1
ATOM 657 C C . ASP A 1 83 ? -4.34 22.031 -7.945 1 73.56 83 ASP A C 1
ATOM 659 O O . ASP A 1 83 ? -4.566 20.875 -7.582 1 73.56 83 ASP A O 1
ATOM 663 N N . ASP A 1 84 ? -4.426 23.125 -7.199 1 83.19 84 ASP A N 1
ATOM 664 C CA . ASP A 1 84 ? -4.977 23.062 -5.848 1 83.19 84 ASP A CA 1
ATOM 665 C C . ASP A 1 84 ? -6.355 22.406 -5.848 1 83.19 84 ASP A C 1
ATOM 667 O O . ASP A 1 84 ? -6.699 21.672 -4.922 1 83.19 84 ASP A O 1
ATOM 671 N N . ALA A 1 85 ? -7.012 22.656 -6.926 1 81 85 ALA A N 1
ATOM 672 C CA . ALA A 1 85 ? -8.359 22.109 -7.027 1 81 85 ALA A CA 1
ATOM 673 C C . ALA A 1 85 ? -8.336 20.578 -7.16 1 81 85 ALA A C 1
ATOM 675 O O . ALA A 1 85 ? -9.109 19.875 -6.512 1 81 85 ALA A O 1
ATOM 676 N N . ALA A 1 86 ? -7.43 20.125 -7.957 1 76.5 86 ALA A N 1
ATOM 677 C CA . ALA A 1 86 ? -7.27 18.688 -8.141 1 76.5 86 ALA A CA 1
ATOM 678 C C . ALA A 1 86 ? -6.832 18.016 -6.84 1 76.5 86 ALA A C 1
ATOM 680 O O . ALA A 1 86 ? -7.316 16.938 -6.496 1 76.5 86 ALA A O 1
ATOM 681 N N . PHE A 1 87 ? -6.043 18.656 -6.207 1 82.19 87 PHE A N 1
ATOM 682 C CA . PHE A 1 87 ? -5.559 18.125 -4.941 1 82.19 87 PHE A CA 1
ATOM 683 C C . PHE A 1 87 ? -6.684 18.047 -3.914 1 82.19 87 PHE A C 1
ATOM 685 O O . PHE A 1 87 ? -6.797 17.078 -3.172 1 82.19 87 PHE A O 1
ATOM 692 N N . GLN A 1 88 ? -7.465 19.141 -3.85 1 83.75 88 GLN A N 1
ATOM 693 C CA . GLN A 1 88 ? -8.586 19.172 -2.916 1 83.75 88 GLN A CA 1
ATOM 694 C C . GLN A 1 88 ? -9.555 18.031 -3.176 1 83.75 88 GLN A C 1
ATOM 696 O O . GLN A 1 88 ? -10.086 17.438 -2.234 1 83.75 88 GLN A O 1
ATOM 701 N N . ARG A 1 89 ? -9.688 17.734 -4.375 1 80.44 89 ARG A N 1
ATOM 702 C CA . ARG A 1 89 ? -10.562 16.625 -4.742 1 80.44 89 ARG A CA 1
ATOM 703 C C . ARG A 1 89 ? -9.977 15.289 -4.297 1 80.44 89 ARG A C 1
ATOM 705 O O . ARG A 1 89 ? -10.703 14.422 -3.793 1 80.44 89 ARG A O 1
ATOM 712 N N . LEU A 1 90 ? -8.688 15.203 -4.555 1 81.06 90 LEU A N 1
ATOM 713 C CA . LEU A 1 90 ? -7.992 13.992 -4.129 1 81.06 90 LEU A CA 1
ATOM 714 C C . LEU A 1 90 ? -8.125 13.797 -2.621 1 81.06 90 LEU A C 1
ATOM 716 O O . LEU A 1 90 ? -8.461 12.703 -2.162 1 81.06 90 LEU A O 1
ATOM 720 N N . MET A 1 91 ? -7.887 14.875 -1.898 1 85.75 91 MET A N 1
ATOM 721 C CA . MET A 1 91 ? -7.965 14.836 -0.44 1 85.75 91 MET A CA 1
ATOM 722 C C . MET A 1 91 ? -9.375 14.477 0.019 1 85.75 91 MET A C 1
ATOM 724 O O . MET A 1 91 ? -9.539 13.68 0.946 1 85.75 91 MET A O 1
ATOM 728 N N . SER A 1 92 ? -10.367 15.07 -0.676 1 83.69 92 SER A N 1
ATOM 729 C CA . SER A 1 92 ? -11.758 14.828 -0.329 1 83.69 92 SER A CA 1
ATOM 730 C C . SER A 1 92 ? -12.141 13.367 -0.575 1 83.69 92 SER A C 1
ATOM 732 O O . SER A 1 92 ? -12.898 12.781 0.199 1 83.69 92 SER A O 1
ATOM 734 N N . ASN A 1 93 ? -11.539 12.812 -1.608 1 80.81 93 ASN A N 1
ATOM 735 C CA . ASN A 1 93 ? -11.797 11.414 -1.943 1 80.81 93 ASN A CA 1
ATOM 736 C C . ASN A 1 93 ? -11.172 10.469 -0.917 1 80.81 93 ASN A C 1
ATOM 738 O O . ASN A 1 93 ? -11.727 9.406 -0.633 1 80.81 93 ASN A O 1
ATOM 742 N N . LEU A 1 94 ? -10.062 10.906 -0.409 1 81.5 94 LEU A N 1
ATOM 743 C CA . LEU A 1 94 ? -9.344 10.078 0.55 1 81.5 94 LEU A CA 1
ATOM 744 C C . LEU A 1 94 ? -9.93 10.227 1.949 1 81.5 94 LEU A C 1
ATOM 746 O O . LEU A 1 94 ? -9.938 9.273 2.729 1 81.5 94 LEU A O 1
ATOM 750 N N . ASP A 1 95 ? -10.398 11.43 2.271 1 83.62 95 ASP A N 1
ATOM 751 C CA . ASP A 1 95 ? -10.945 11.758 3.586 1 83.62 95 ASP A CA 1
ATOM 752 C C . ASP A 1 95 ? -12.305 11.109 3.795 1 83.62 95 ASP A C 1
ATOM 754 O O . ASP A 1 95 ? -13.32 11.797 3.896 1 83.62 95 ASP A O 1
ATOM 758 N N . SER A 1 96 ? -12.227 9.766 3.938 1 77.31 96 SER A N 1
ATOM 759 C CA . SER A 1 96 ? -13.461 9 4.07 1 77.31 96 SER A CA 1
ATOM 760 C C . SER A 1 96 ? -14.164 9.312 5.391 1 77.31 96 SER A C 1
ATOM 762 O O . SER A 1 96 ? -15.391 9.195 5.488 1 77.31 96 SER A O 1
ATOM 764 N N . ASN A 1 97 ? -13.352 9.586 6.434 1 75.56 97 ASN A N 1
ATOM 765 C CA . ASN A 1 97 ? -13.953 9.828 7.742 1 75.56 97 ASN A CA 1
ATOM 766 C C . ASN A 1 97 ? -14.305 11.297 7.93 1 75.56 97 ASN A C 1
ATOM 768 O O . ASN A 1 97 ? -14.734 11.703 9.016 1 75.56 97 ASN A O 1
ATOM 772 N N . LYS A 1 98 ? -14.109 12.18 6.992 1 84.69 98 LYS A N 1
ATOM 773 C CA . LYS A 1 98 ? -14.555 13.562 6.902 1 84.69 98 LYS A CA 1
ATOM 774 C C . LYS A 1 98 ? -13.961 14.406 8.023 1 84.69 98 LYS A C 1
ATOM 776 O O . LYS A 1 98 ? -14.656 15.219 8.641 1 84.69 98 LYS A O 1
ATOM 781 N N . ASP A 1 99 ? -12.711 14.195 8.422 1 87.06 99 ASP A N 1
ATOM 782 C CA . ASP A 1 99 ? -12.039 15.023 9.422 1 87.06 99 ASP A CA 1
ATOM 783 C C . ASP A 1 99 ? -11.039 15.977 8.766 1 87.06 99 ASP A C 1
ATOM 785 O O . ASP A 1 99 ? -10.305 16.688 9.461 1 87.06 99 ASP A O 1
ATOM 789 N N . ASN A 1 100 ? -11.117 15.992 7.426 1 89.75 100 ASN A N 1
ATOM 790 C CA . ASN A 1 100 ? -10.273 16.859 6.605 1 89.75 100 ASN A CA 1
ATOM 791 C C . ASN A 1 100 ? -8.797 16.531 6.773 1 89.75 100 ASN A C 1
ATOM 793 O O . ASN A 1 100 ? -7.938 17.406 6.609 1 89.75 100 ASN A O 1
ATOM 797 N N . GLU A 1 101 ? -8.5 15.391 7.223 1 93.06 101 GLU A N 1
ATOM 798 C CA . GLU A 1 101 ? -7.145 14.859 7.352 1 93.06 101 GLU A CA 1
ATOM 799 C C . GLU A 1 101 ? -7.055 13.43 6.828 1 93.06 101 GLU A C 1
ATOM 801 O O . GLU A 1 101 ? -8.078 12.766 6.652 1 93.06 101 GLU A O 1
ATOM 806 N N . VAL A 1 102 ? -5.941 13.031 6.504 1 92.62 102 VAL A N 1
ATOM 807 C CA . VAL A 1 102 ? -5.723 11.68 5.996 1 92.62 102 VAL A CA 1
ATOM 808 C C . VAL A 1 102 ? -4.98 10.852 7.039 1 92.62 102 VAL A C 1
ATOM 810 O O . VAL A 1 102 ? -3.822 11.133 7.359 1 92.62 102 VAL A O 1
ATOM 813 N N . ASP A 1 103 ? -5.711 9.938 7.652 1 88.75 103 ASP A N 1
ATOM 814 C CA . ASP A 1 103 ? -5.051 9.047 8.594 1 88.75 103 ASP A CA 1
ATOM 815 C C . ASP A 1 103 ? -4.242 7.977 7.863 1 88.75 103 ASP A C 1
ATOM 817 O O . ASP A 1 103 ? -4.234 7.93 6.633 1 88.75 103 ASP A O 1
ATOM 821 N N . PHE A 1 104 ? -3.584 7.113 8.547 1 90.44 104 PHE A N 1
ATOM 822 C CA . PHE A 1 104 ? -2.689 6.137 7.934 1 90.44 104 PHE A CA 1
ATOM 823 C C . PHE A 1 104 ? -3.473 5.156 7.066 1 90.44 104 PHE A C 1
ATOM 825 O O . PHE A 1 104 ? -3 4.742 6.008 1 90.44 104 PHE A O 1
ATOM 832 N N . GLN A 1 105 ? -4.66 4.871 7.562 1 84.69 105 GLN A N 1
ATOM 833 C CA . GLN A 1 105 ? -5.48 3.947 6.785 1 84.69 105 GLN A CA 1
ATOM 834 C C . GLN A 1 105 ? -5.852 4.551 5.434 1 84.69 105 GLN A C 1
ATOM 836 O O . GLN A 1 105 ? -5.773 3.877 4.402 1 84.69 105 GLN A O 1
ATOM 841 N N . GLU A 1 106 ? -6.246 5.758 5.461 1 87.38 106 GLU A N 1
ATOM 842 C CA . GLU A 1 106 ? -6.59 6.453 4.223 1 87.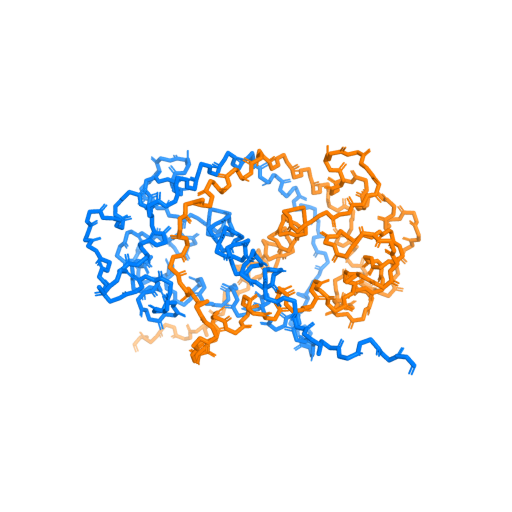38 106 GLU A CA 1
ATOM 843 C C . GLU A 1 106 ? -5.363 6.637 3.336 1 87.38 106 GLU A C 1
ATOM 845 O O . GLU A 1 106 ? -5.457 6.551 2.109 1 87.38 106 GLU A O 1
ATOM 850 N N . TYR A 1 107 ? -4.281 6.898 3.969 1 91.56 107 TYR A N 1
ATOM 851 C CA . TYR A 1 107 ? -3.006 7.016 3.266 1 91.56 107 TYR A CA 1
ATOM 852 C C . TYR A 1 107 ? -2.662 5.719 2.543 1 91.56 107 TYR A C 1
ATOM 854 O O . TYR A 1 107 ? -2.227 5.738 1.391 1 91.56 107 TYR A O 1
ATOM 862 N N . CYS A 1 108 ? -2.939 4.648 3.229 1 89.38 108 CYS A N 1
ATOM 863 C CA . CYS A 1 108 ? -2.656 3.344 2.639 1 89.38 108 CYS A CA 1
ATOM 864 C C . CYS A 1 108 ? -3.543 3.094 1.423 1 89.38 108 CYS A C 1
ATOM 866 O O . CYS A 1 108 ? -3.096 2.51 0.434 1 89.38 108 CYS A O 1
ATOM 868 N N . VAL A 1 109 ? -4.703 3.508 1.536 1 84.44 109 VAL A N 1
ATOM 869 C CA . VAL A 1 109 ? -5.625 3.354 0.416 1 84.44 109 VAL A CA 1
ATOM 870 C C . VAL A 1 109 ? -5.129 4.168 -0.777 1 84.44 109 VAL A C 1
ATOM 872 O O . VAL A 1 109 ? -5.156 3.691 -1.915 1 84.44 109 VAL A O 1
ATOM 875 N N . PHE A 1 110 ? -4.703 5.289 -0.5 1 85.88 110 PHE A N 1
ATOM 876 C CA . PHE A 1 110 ? -4.16 6.152 -1.542 1 85.88 110 PHE A CA 1
ATOM 877 C C . PHE A 1 110 ? -2.984 5.48 -2.244 1 85.88 110 PHE A C 1
ATOM 879 O O . PHE A 1 110 ? -2.941 5.418 -3.475 1 85.88 110 PHE A O 1
ATOM 886 N N . LEU A 1 111 ? -2.068 5.016 -1.47 1 91.12 111 LEU A N 1
ATOM 887 C CA . LEU A 1 111 ? -0.887 4.363 -2.025 1 91.12 111 LEU A CA 1
ATOM 888 C C . LEU A 1 111 ? -1.276 3.131 -2.836 1 91.12 111 LEU A C 1
ATOM 890 O O . LEU A 1 111 ? -0.652 2.83 -3.855 1 91.12 111 LEU A O 1
ATOM 894 N N . SER A 1 112 ? -2.287 2.451 -2.41 1 88.25 112 SER A N 1
ATOM 895 C CA . SER A 1 112 ? -2.775 1.288 -3.143 1 88.25 112 SER A CA 1
ATOM 896 C C . SER A 1 112 ? -3.326 1.686 -4.508 1 88.25 112 SER A C 1
ATOM 898 O O . SER A 1 112 ? -3.117 0.98 -5.496 1 88.25 112 SER A O 1
ATOM 900 N N . CYS A 1 113 ? -4.027 2.773 -4.496 1 82.38 113 CYS A N 1
ATOM 901 C CA . CYS A 1 113 ? -4.57 3.258 -5.758 1 82.38 113 CYS A CA 1
ATOM 902 C C . CYS A 1 113 ? -3.449 3.615 -6.73 1 82.38 113 CYS A C 1
ATOM 904 O O . CYS A 1 113 ? -3.518 3.277 -7.914 1 82.38 113 CYS A O 1
ATOM 906 N N . VAL A 1 114 ? -2.5 4.281 -6.207 1 86.62 114 VAL A N 1
ATOM 907 C CA . VAL A 1 114 ? -1.347 4.645 -7.023 1 86.62 114 VAL A CA 1
ATOM 908 C C . VAL A 1 114 ? -0.66 3.381 -7.535 1 86.62 114 VAL A C 1
ATOM 910 O O . VAL A 1 114 ? -0.306 3.293 -8.711 1 86.62 114 VAL A O 1
ATOM 913 N N . ALA A 1 115 ? -0.485 2.43 -6.637 1 89.56 115 ALA A N 1
ATOM 914 C CA . ALA A 1 115 ? 0.145 1.171 -7.023 1 89.56 115 ALA A CA 1
ATOM 915 C C . ALA A 1 115 ? -0.655 0.472 -8.117 1 89.56 115 ALA A C 1
ATOM 917 O O . ALA A 1 115 ? -0.08 -0.114 -9.039 1 89.56 115 ALA A O 1
ATOM 918 N N . MET A 1 116 ? -1.939 0.49 -8.016 1 83.56 116 MET A N 1
ATOM 919 C CA . MET A 1 116 ? -2.793 -0.122 -9.031 1 83.56 116 MET A CA 1
ATOM 920 C C . MET A 1 116 ? -2.596 0.549 -10.383 1 83.56 116 MET A C 1
ATOM 922 O O . MET A 1 116 ? -2.562 -0.123 -11.414 1 83.56 116 MET A O 1
ATOM 926 N N . MET A 1 117 ? -2.48 1.812 -10.391 1 80.19 117 MET A N 1
ATOM 927 C CA . MET A 1 117 ? -2.225 2.562 -11.617 1 80.19 117 MET A CA 1
ATOM 928 C C . MET A 1 117 ? -0.88 2.174 -12.219 1 80.19 117 MET A C 1
ATOM 930 O O . MET A 1 117 ? -0.77 1.992 -13.438 1 80.19 117 MET A O 1
ATOM 934 N N . CYS A 1 118 ? 0.085 2.076 -11.398 1 80.38 118 CYS A N 1
ATOM 935 C CA . CYS A 1 118 ? 1.393 1.638 -11.867 1 80.38 118 CYS A CA 1
ATOM 936 C C . CYS A 1 118 ? 1.331 0.207 -12.391 1 80.38 118 CYS A C 1
ATOM 938 O O . CYS A 1 118 ? 2.002 -0.131 -13.367 1 80.38 118 CYS A O 1
ATOM 940 N N . ASN A 1 119 ? 0.536 -0.56 -11.695 1 85.75 119 ASN A N 1
ATOM 941 C CA . ASN A 1 119 ? 0.384 -1.948 -12.117 1 85.75 119 ASN A CA 1
ATOM 942 C C . ASN A 1 119 ? -0.241 -2.047 -13.508 1 85.75 119 ASN A C 1
ATOM 944 O O . ASN A 1 119 ? 0.176 -2.869 -14.32 1 85.75 119 ASN A O 1
ATOM 948 N N . GLU A 1 120 ? -1.319 -1.318 -13.758 1 77.06 120 GLU A N 1
ATOM 949 C CA . GLU A 1 120 ? -1.936 -1.3 -15.078 1 77.06 120 GLU A CA 1
ATOM 950 C C . GLU A 1 120 ? -0.919 -0.934 -16.156 1 77.06 120 GLU A C 1
ATOM 952 O O . GLU A 1 120 ? -0.925 -1.513 -17.25 1 77.06 120 GLU A O 1
ATOM 957 N N . PHE A 1 121 ? -0.167 -0.012 -15.812 1 70.12 121 PHE A N 1
ATOM 958 C CA . PHE A 1 121 ? 0.903 0.373 -16.734 1 70.12 121 PHE A CA 1
ATOM 959 C C . PHE A 1 121 ? 1.894 -0.77 -16.922 1 70.12 121 PHE A C 1
ATOM 961 O O . PHE A 1 121 ? 2.348 -1.031 -18.031 1 70.12 121 PHE A O 1
ATOM 968 N N . PHE A 1 122 ? 2.217 -1.361 -15.844 1 72.69 122 PHE A N 1
ATOM 969 C CA . PHE A 1 122 ? 3.156 -2.477 -15.891 1 72.69 122 PHE A CA 1
ATOM 970 C C . PHE A 1 122 ? 2.582 -3.633 -16.703 1 72.69 122 PHE A C 1
ATOM 972 O O . PHE A 1 122 ? 3.291 -4.254 -17.5 1 72.69 122 PHE A O 1
ATOM 979 N N . GLU A 1 123 ? 1.345 -3.922 -16.453 1 74.75 123 GLU A N 1
ATOM 980 C CA . GLU A 1 123 ? 0.676 -5.012 -17.156 1 74.75 123 GLU A CA 1
ATOM 981 C C . GLU A 1 123 ? 0.562 -4.719 -18.656 1 74.75 123 GLU A C 1
ATOM 983 O O . GLU A 1 123 ? 0.58 -5.637 -19.484 1 74.75 123 GLU A O 1
ATOM 988 N N . GLY A 1 124 ? 0.259 -3.52 -18.906 1 69.56 124 GLY A N 1
ATOM 989 C CA . GLY A 1 124 ? 0.139 -3.135 -20.297 1 69.56 124 GLY A CA 1
ATOM 990 C C . GLY A 1 124 ? 1.456 -3.189 -21.047 1 69.56 124 GLY A C 1
ATOM 991 O O . GLY A 1 124 ? 1.474 -3.273 -22.281 1 69.56 124 GLY A O 1
ATOM 992 N N . PHE A 1 125 ? 2.484 -2.963 -20.219 1 57.16 125 PHE A N 1
ATOM 993 C CA . PHE A 1 125 ? 3.803 -3.049 -20.844 1 57.16 125 PHE A CA 1
ATOM 994 C C . PHE A 1 125 ? 4.434 -4.414 -20.578 1 57.16 125 PHE A C 1
ATOM 996 O O . PHE A 1 125 ? 5.117 -4.605 -19.578 1 57.16 125 PHE A O 1
ATOM 1003 N N . PRO A 1 126 ? 3.9 -5.387 -21.078 1 51.31 126 PRO A N 1
ATOM 1004 C CA . PRO A 1 126 ? 4.453 -6.723 -20.844 1 51.31 126 PRO A CA 1
ATOM 1005 C C . PRO A 1 126 ? 5.977 -6.75 -20.891 1 51.31 126 PRO A C 1
ATOM 1007 O O . PRO A 1 126 ? 6.582 -6.18 -21.812 1 51.31 126 PRO A O 1
ATOM 1010 N N . ASP A 1 127 ? 6.605 -6.414 -19.797 1 48.41 127 ASP A N 1
ATOM 1011 C CA . ASP A 1 127 ? 8.031 -6.695 -19.938 1 48.41 127 ASP A CA 1
ATOM 1012 C C . ASP A 1 127 ? 8.266 -7.926 -20.812 1 48.41 127 ASP A C 1
ATOM 1014 O O . ASP A 1 127 ? 7.59 -8.945 -20.656 1 48.41 127 ASP A O 1
ATOM 1018 N N . LYS A 1 128 ? 8.672 -7.727 -22 1 44.84 128 LYS A N 1
ATOM 1019 C CA . LYS A 1 128 ? 9.352 -8.688 -22.875 1 44.84 128 LYS A CA 1
ATOM 1020 C C . LYS A 1 128 ? 10.227 -9.641 -22.062 1 44.84 128 LYS A C 1
ATOM 1022 O O . LYS A 1 128 ? 11.422 -9.398 -21.891 1 44.84 128 LYS A O 1
ATOM 1027 N N . GLN A 1 129 ? 10.023 -9.828 -20.781 1 43.41 129 GLN A N 1
ATOM 1028 C CA . GLN A 1 129 ? 11 -10.844 -20.406 1 43.41 129 GLN A CA 1
ATOM 1029 C C . GLN A 1 129 ? 10.969 -12.016 -21.391 1 43.41 129 GLN A C 1
ATOM 1031 O O . GLN A 1 129 ? 9.906 -12.578 -21.656 1 43.41 129 GLN A O 1
ATOM 1036 N N . PRO A 1 130 ? 11.906 -12.062 -22.156 1 40.25 130 PRO A N 1
ATOM 1037 C CA . PRO A 1 130 ? 12.062 -13.133 -23.125 1 40.25 130 PRO A CA 1
ATOM 1038 C C . PRO A 1 130 ? 11.594 -14.492 -22.609 1 40.25 130 PRO A C 1
ATOM 1040 O O . PRO A 1 130 ? 11.922 -14.859 -21.469 1 40.25 130 PRO A O 1
ATOM 1043 N N . ARG A 1 131 ? 10.289 -14.875 -22.719 1 41.75 131 ARG A N 1
ATOM 1044 C CA . ARG A 1 131 ? 9.914 -16.281 -22.547 1 41.75 131 ARG A CA 1
ATOM 1045 C C . ARG A 1 131 ? 11.109 -17.188 -22.797 1 41.75 131 ARG A C 1
ATOM 1047 O O . ARG A 1 131 ? 11.781 -17.078 -23.828 1 41.75 131 ARG A O 1
ATOM 1054 N N . LYS A 1 132 ? 11.875 -17.453 -21.656 1 37.53 132 LYS A N 1
ATOM 1055 C CA . LYS A 1 132 ? 12.883 -18.453 -21.969 1 37.53 132 LYS A CA 1
ATOM 1056 C C . LYS A 1 132 ? 12.281 -19.594 -22.797 1 37.53 132 LYS A C 1
ATOM 1058 O O . LYS A 1 132 ? 11.367 -20.281 -22.328 1 37.53 132 LYS A O 1
ATOM 1063 N N . LYS A 1 133 ? 12.031 -19.516 -24.031 1 35.59 133 LYS A N 1
ATOM 1064 C CA . LYS A 1 133 ? 12.086 -20.719 -24.859 1 35.59 133 LYS A CA 1
ATOM 1065 C C . LYS A 1 133 ? 13.297 -21.578 -24.5 1 35.59 133 LYS A C 1
ATOM 1067 O O . LYS A 1 133 ? 14.391 -21.047 -24.297 1 35.59 133 LYS A O 1
ATOM 1072 N N . MET B 1 1 ? 9.594 -16.391 23.609 1 19.38 1 MET B N 1
ATOM 1073 C CA . MET B 1 1 ? 10.039 -16.141 22.25 1 19.38 1 MET B CA 1
ATOM 1074 C C . MET B 1 1 ? 8.867 -15.711 21.359 1 19.38 1 MET B C 1
ATOM 1076 O O . MET B 1 1 ? 8.07 -16.547 20.938 1 19.38 1 MET B O 1
ATOM 1080 N N . ARG B 1 2 ? 8.148 -14.586 21.797 1 26.77 2 ARG B N 1
ATOM 1081 C CA . ARG B 1 2 ? 6.77 -14.234 21.5 1 26.77 2 ARG B CA 1
ATOM 1082 C C . ARG B 1 2 ? 6.578 -13.992 20 1 26.77 2 ARG B C 1
ATOM 1084 O O . ARG B 1 2 ? 7.219 -13.117 19.422 1 26.77 2 ARG B O 1
ATOM 1091 N N . HIS B 1 3 ? 6.527 -15.062 19.359 1 25.95 3 HIS B N 1
ATOM 1092 C CA . HIS B 1 3 ? 6.301 -15.367 17.938 1 25.95 3 HIS B CA 1
ATOM 1093 C C . HIS B 1 3 ? 5.039 -14.68 17.422 1 25.95 3 HIS B C 1
ATOM 1095 O O . HIS B 1 3 ? 3.926 -15.125 17.703 1 25.95 3 HIS B O 1
ATOM 1101 N N . SER B 1 4 ? 4.957 -13.352 17.641 1 30.2 4 SER B N 1
ATOM 1102 C CA . SER B 1 4 ? 3.746 -12.562 17.422 1 30.2 4 SER B CA 1
ATOM 1103 C C . SER B 1 4 ? 3.197 -12.766 16.016 1 30.2 4 SER B C 1
ATOM 1105 O O . SER B 1 4 ? 3.902 -12.547 15.023 1 30.2 4 SER B O 1
ATOM 1107 N N . ASP B 1 5 ? 2.355 -13.773 15.844 1 30.12 5 ASP B N 1
ATOM 1108 C CA . ASP B 1 5 ? 1.694 -14.336 14.672 1 30.12 5 ASP B CA 1
ATOM 1109 C C . ASP B 1 5 ? 0.802 -13.305 14 1 30.12 5 ASP B C 1
ATOM 1111 O O . ASP B 1 5 ? -0.167 -12.82 14.594 1 30.12 5 ASP B O 1
ATOM 1115 N N . ILE B 1 6 ? 1.289 -12.312 13.383 1 37.47 6 ILE B N 1
ATOM 1116 C CA . ILE B 1 6 ? 0.634 -11.305 12.555 1 37.47 6 ILE B CA 1
ATOM 1117 C C . ILE B 1 6 ? -0.565 -11.922 11.844 1 37.47 6 ILE B C 1
ATOM 1119 O O . ILE B 1 6 ? -1.591 -11.266 11.656 1 37.47 6 ILE B O 1
ATOM 1123 N N . LEU B 1 7 ? -0.482 -13.172 11.484 1 40.31 7 LEU B N 1
ATOM 1124 C CA . LEU B 1 7 ? -1.519 -13.852 10.719 1 40.31 7 LEU B CA 1
ATOM 1125 C C . LEU B 1 7 ? -2.82 -13.93 11.508 1 40.31 7 LEU B C 1
ATOM 1127 O O . LEU B 1 7 ? -3.891 -14.133 10.93 1 40.31 7 LEU B O 1
ATOM 1131 N N . ASN B 1 8 ? -2.695 -14.055 12.719 1 37.22 8 ASN B N 1
ATOM 1132 C CA . ASN B 1 8 ? -3.908 -14.25 13.508 1 37.22 8 ASN B CA 1
ATOM 1133 C C . ASN B 1 8 ? -4.762 -12.984 13.547 1 37.22 8 ASN B C 1
ATOM 1135 O O . ASN B 1 8 ? -5.84 -12.977 14.141 1 37.22 8 ASN B O 1
ATOM 1139 N N . THR B 1 9 ? -4.188 -11.898 13.297 1 34.16 9 THR B N 1
ATOM 1140 C CA . THR B 1 9 ? -4.965 -10.672 13.422 1 34.16 9 THR B CA 1
ATOM 1141 C C . THR B 1 9 ? -6.008 -10.578 12.312 1 34.16 9 THR B C 1
ATOM 1143 O O . THR B 1 9 ? -5.695 -10.805 11.141 1 34.16 9 THR B O 1
ATOM 1146 N N . LYS B 1 10 ? -7.254 -10.766 12.734 1 37.66 10 LYS B N 1
ATOM 1147 C CA . LYS B 1 10 ? -8.43 -10.766 11.867 1 37.66 10 LYS B CA 1
ATOM 1148 C C . LYS B 1 10 ? -8.383 -9.602 10.883 1 37.66 10 LYS B C 1
ATOM 1150 O O . LYS B 1 10 ? -8.547 -8.438 11.273 1 37.66 10 LYS B O 1
ATOM 1155 N N . LEU B 1 11 ? -7.465 -9.609 10.078 1 40.25 11 LEU B N 1
ATOM 1156 C CA . LEU B 1 11 ? -7.457 -8.641 8.984 1 40.25 11 LEU B CA 1
ATOM 1157 C C . LEU B 1 11 ? -8.75 -8.719 8.18 1 40.25 11 LEU B C 1
ATOM 1159 O O . LEU B 1 11 ? -8.984 -9.695 7.461 1 40.25 11 LEU B O 1
ATOM 1163 N N . ARG B 1 12 ? -9.938 -8.391 8.828 1 40.44 12 ARG B N 1
ATOM 1164 C CA . ARG B 1 12 ? -11.141 -8.305 8.008 1 40.44 12 ARG B CA 1
ATOM 1165 C C . ARG B 1 12 ? -11.062 -7.133 7.043 1 40.44 12 ARG B C 1
ATOM 1167 O O . ARG B 1 12 ? -11.047 -5.973 7.465 1 40.44 12 ARG B O 1
ATOM 1174 N N . VAL B 1 13 ? -10.398 -7.262 5.996 1 46.03 13 VAL B N 1
ATOM 1175 C CA . VAL B 1 13 ? -10.242 -6.223 4.98 1 46.03 13 VAL B CA 1
ATOM 1176 C C . VAL B 1 13 ? -11.539 -6.086 4.188 1 46.03 13 VAL B C 1
ATOM 1178 O O . VAL B 1 13 ? -11.992 -7.043 3.553 1 46.03 13 VAL B O 1
ATOM 1181 N N . ARG B 1 14 ? -12.594 -5.371 4.684 1 43.03 14 ARG B N 1
ATOM 1182 C CA . ARG B 1 14 ? -13.695 -5.066 3.783 1 43.03 14 ARG B CA 1
ATOM 1183 C C . ARG B 1 14 ? -13.273 -4.066 2.711 1 43.03 14 ARG B C 1
ATOM 1185 O O . ARG B 1 14 ? -13.078 -2.885 2.998 1 43.03 14 ARG B O 1
ATOM 1192 N N . MET B 1 15 ? -12.375 -4.312 1.838 1 45.91 15 MET B N 1
ATOM 1193 C CA . MET B 1 15 ? -11.953 -3.398 0.782 1 45.91 15 MET B CA 1
ATOM 1194 C C . MET B 1 15 ? -13.07 -3.182 -0.234 1 45.91 15 MET B C 1
ATOM 1196 O O . MET B 1 15 ? -13.625 -4.145 -0.764 1 45.91 15 MET B O 1
ATOM 1200 N N . GLY B 1 16 ? -13.914 -2.316 0.016 1 44.91 16 GLY B N 1
ATOM 1201 C CA . GLY B 1 16 ? -14.75 -2.008 -1.133 1 44.91 16 GLY B CA 1
ATOM 1202 C C . GLY B 1 16 ? -13.969 -1.866 -2.422 1 44.91 16 GLY B C 1
ATOM 1203 O O . GLY B 1 16 ? -12.75 -1.657 -2.396 1 44.91 16 GLY B O 1
ATOM 1204 N N . LYS B 1 17 ? -14.422 -2.451 -3.561 1 44.81 17 LYS B N 1
ATOM 1205 C CA . LYS B 1 17 ? -13.828 -2.482 -4.895 1 44.81 17 LYS B CA 1
ATOM 1206 C C . LYS B 1 17 ? -13.227 -1.13 -5.262 1 44.81 17 LYS B C 1
ATOM 1208 O O . LYS B 1 17 ? -13.898 -0.103 -5.195 1 44.81 17 LYS B O 1
ATOM 1213 N N . ILE B 1 18 ? -11.867 -0.944 -5.066 1 49.69 18 ILE B N 1
ATOM 1214 C CA . ILE B 1 18 ? -11.211 0.226 -5.637 1 49.69 18 ILE B CA 1
ATOM 1215 C C . ILE B 1 18 ? -11.43 0.257 -7.148 1 49.69 18 ILE B C 1
ATOM 1217 O O . ILE B 1 18 ? -11.023 -0.666 -7.859 1 49.69 18 ILE B O 1
ATOM 1221 N N . ARG B 1 19 ? -12.57 0.726 -7.621 1 45.72 19 ARG B N 1
ATOM 1222 C CA . ARG B 1 19 ? -12.742 0.865 -9.062 1 45.72 19 ARG B CA 1
ATOM 1223 C C . ARG B 1 19 ? -11.906 2.02 -9.602 1 45.72 19 ARG B C 1
ATOM 1225 O O . ARG B 1 19 ? -12.148 3.18 -9.258 1 45.72 19 ARG B O 1
ATOM 1232 N N . VAL B 1 20 ?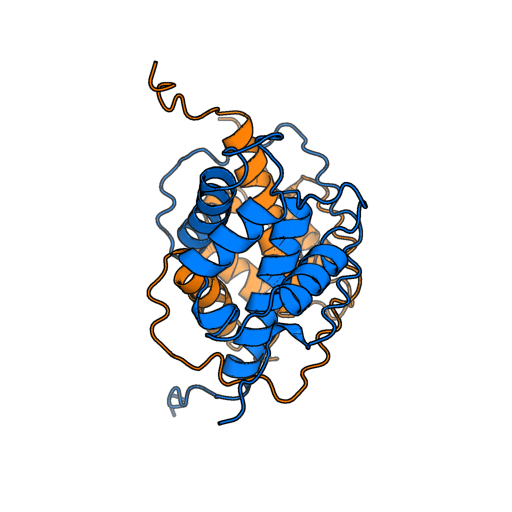 -10.68 1.705 -10.055 1 45.53 20 VAL B N 1
ATOM 1233 C CA . VAL B 1 20 ? -9.867 2.713 -10.727 1 45.53 20 VAL B CA 1
ATOM 1234 C C . VAL B 1 20 ? -10.32 2.855 -12.18 1 45.53 20 VAL B C 1
ATOM 1236 O O . VAL B 1 20 ? -10.445 1.86 -12.898 1 45.53 20 VAL B O 1
ATOM 1239 N N . SER B 1 21 ? -11.375 3.568 -12.43 1 39.25 21 SER B N 1
ATOM 1240 C CA . SER B 1 21 ? -11.656 3.775 -13.852 1 39.25 21 SER B CA 1
ATOM 1241 C C . SER B 1 21 ? -10.469 4.43 -14.555 1 39.25 21 SER B C 1
ATOM 1243 O O . SER B 1 21 ? -10.055 5.527 -14.188 1 39.25 21 SER B O 1
ATOM 1245 N N . LEU B 1 22 ? -9.648 3.57 -15.078 1 41.47 22 LEU B N 1
ATOM 1246 C CA . LEU B 1 22 ? -8.445 3.896 -15.828 1 41.47 22 LEU B CA 1
ATOM 1247 C C . LEU B 1 22 ? -8.75 4.871 -16.953 1 41.47 22 LEU B C 1
ATOM 1249 O O . LEU B 1 22 ? -9.484 4.535 -17.891 1 41.47 22 LEU B O 1
ATOM 1253 N N . GLY B 1 23 ? -9.156 6.031 -16.797 1 37.88 23 GLY B N 1
ATOM 1254 C CA . GLY B 1 23 ? -9.047 6.844 -18 1 37.88 23 GLY B CA 1
ATOM 1255 C C . GLY B 1 23 ? -7.629 6.938 -18.531 1 37.88 23 GLY B C 1
ATOM 1256 O O . GLY B 1 23 ? -6.695 6.422 -17.906 1 37.88 23 GLY B O 1
ATOM 1257 N N . PRO B 1 24 ? -7.383 7.504 -19.781 1 38.12 24 PRO B N 1
ATOM 1258 C CA . PRO B 1 24 ? -6.066 7.488 -20.422 1 38.12 24 PRO B CA 1
ATOM 1259 C C . PRO B 1 24 ? -4.945 7.902 -19.469 1 38.12 24 PRO B C 1
ATOM 1261 O O . PRO B 1 24 ? -4.996 8.984 -18.875 1 38.12 24 PRO B O 1
ATOM 1264 N N . CYS B 1 25 ? -4.613 7.078 -18.641 1 41.62 25 CYS B N 1
ATOM 1265 C CA . CYS B 1 25 ? -3.615 7.117 -17.562 1 41.62 25 CYS B CA 1
ATOM 1266 C C . CYS B 1 25 ? -2.354 7.836 -18.031 1 41.62 25 CYS B C 1
ATOM 1268 O O . CYS B 1 25 ? -1.73 7.438 -19.016 1 41.62 25 CYS B O 1
ATOM 1270 N N . PRO B 1 26 ? -2.203 9.125 -17.844 1 40.38 26 PRO B N 1
ATOM 1271 C CA . PRO B 1 26 ? -0.876 9.641 -18.188 1 40.38 26 PRO B CA 1
ATOM 1272 C C . PRO B 1 26 ? 0.248 8.688 -17.812 1 40.38 26 PRO B C 1
ATOM 1274 O O . PRO B 1 26 ? 0.071 7.84 -16.922 1 40.38 26 PRO B O 1
ATOM 1277 N N . GLN B 1 27 ? 1.189 8.453 -18.656 1 40.16 27 GLN B N 1
ATOM 1278 C CA . GLN B 1 27 ? 2.408 7.648 -18.656 1 40.16 27 GLN B CA 1
ATOM 1279 C C . GLN B 1 27 ? 3.117 7.719 -17.312 1 40.16 27 GLN B C 1
ATOM 1281 O O . GLN B 1 27 ? 3.838 8.68 -17.031 1 40.16 27 GLN B O 1
ATOM 1286 N N . ILE B 1 28 ? 2.424 7.75 -16.156 1 44.34 28 ILE B N 1
ATOM 1287 C CA . ILE B 1 28 ? 3.268 7.488 -15 1 44.34 28 ILE B CA 1
ATOM 1288 C C . ILE B 1 28 ? 4.48 6.66 -15.414 1 44.34 28 ILE B C 1
ATOM 1290 O O . ILE B 1 28 ? 4.379 5.445 -15.594 1 44.34 28 ILE B O 1
ATOM 1294 N N . LEU B 1 29 ? 4.84 6.809 -16.719 1 40.66 29 LEU B N 1
ATOM 1295 C CA . LEU B 1 29 ? 6.016 6.176 -17.312 1 40.66 29 LEU B CA 1
ATOM 1296 C C . LEU B 1 29 ? 7.062 5.867 -16.25 1 40.66 29 LEU B C 1
ATOM 1298 O O . LEU B 1 29 ? 7.023 6.43 -15.148 1 40.66 29 LEU B O 1
ATOM 1302 N N . THR B 1 30 ? 7.84 4.887 -16.5 1 44.28 30 THR B N 1
ATOM 1303 C CA . THR B 1 30 ? 9.195 4.523 -16.109 1 44.28 30 THR B CA 1
ATOM 1304 C C . THR B 1 30 ? 9.984 5.762 -15.68 1 44.28 30 THR B C 1
ATOM 1306 O O . THR B 1 30 ? 11.109 5.977 -16.141 1 44.28 30 THR B O 1
ATOM 1309 N N . ALA B 1 31 ? 9.32 6.824 -15.727 1 46.91 31 ALA B N 1
ATOM 1310 C CA . ALA B 1 31 ? 10.312 7.855 -15.422 1 46.91 31 ALA B CA 1
ATOM 1311 C C . ALA B 1 31 ? 11.016 7.574 -14.094 1 46.91 31 ALA B C 1
ATOM 1313 O O . ALA B 1 31 ? 10.539 6.758 -13.297 1 46.91 31 ALA B O 1
ATOM 1314 N N . THR B 1 32 ? 11.883 8.414 -13.57 1 56.62 32 THR B N 1
ATOM 1315 C CA . THR B 1 32 ? 12.938 8.328 -12.555 1 56.62 32 THR B CA 1
ATOM 1316 C C . THR B 1 32 ? 12.336 8.133 -11.172 1 56.62 32 THR B C 1
ATOM 1318 O O . THR B 1 32 ? 11.703 9.039 -10.625 1 56.62 32 THR B O 1
ATOM 1321 N N . MET B 1 33 ? 11.516 7.016 -11.047 1 68.25 33 MET B N 1
ATOM 1322 C CA . MET B 1 33 ? 11.219 6.68 -9.656 1 68.25 33 MET B CA 1
ATOM 1323 C C . MET B 1 33 ? 12.414 6.957 -8.758 1 68.25 33 MET B C 1
ATOM 1325 O O . MET B 1 33 ? 13.133 6.031 -8.367 1 68.25 33 MET B O 1
ATOM 1329 N N . ALA B 1 34 ? 12.711 8.219 -8.641 1 76.62 34 ALA B N 1
ATOM 1330 C CA . ALA B 1 34 ? 13.914 8.633 -7.922 1 76.62 34 ALA B CA 1
ATOM 1331 C C . ALA B 1 34 ? 13.633 8.828 -6.438 1 76.62 34 ALA B C 1
ATOM 1333 O O . ALA B 1 34 ? 14.547 8.789 -5.609 1 76.62 34 ALA B O 1
ATOM 1334 N N . TYR B 1 35 ? 12.367 8.82 -6.066 1 88.06 35 TYR B N 1
ATOM 1335 C CA . TYR B 1 35 ? 12.055 9.102 -4.668 1 88.06 35 TYR B CA 1
ATOM 1336 C C . TYR B 1 35 ? 11.758 7.82 -3.902 1 88.06 35 TYR B C 1
ATOM 1338 O O . TYR B 1 35 ? 11.273 6.844 -4.477 1 88.06 35 TYR B O 1
ATOM 1346 N N . PRO B 1 36 ? 12.117 7.793 -2.732 1 92 36 PRO B N 1
ATOM 1347 C CA . PRO B 1 36 ? 11.961 6.582 -1.926 1 92 36 PRO B CA 1
ATOM 1348 C C . PRO B 1 36 ? 10.547 6.016 -1.976 1 92 36 PRO B C 1
ATOM 1350 O O . PRO B 1 36 ? 10.367 4.801 -2.109 1 92 36 PRO B O 1
ATOM 1353 N N . LEU B 1 37 ? 9.531 6.805 -1.921 1 94.19 37 LEU B N 1
ATOM 1354 C CA . LEU B 1 37 ? 8.148 6.34 -1.934 1 94.19 37 LEU B CA 1
ATOM 1355 C C . LEU B 1 37 ? 7.773 5.785 -3.303 1 94.19 37 LEU B C 1
ATOM 1357 O O . LEU B 1 37 ? 7.078 4.773 -3.398 1 94.19 37 LEU B O 1
ATOM 1361 N N . GLU B 1 38 ? 8.297 6.395 -4.328 1 90.38 38 GLU B N 1
ATOM 1362 C CA . GLU B 1 38 ? 8.055 5.898 -5.68 1 90.38 38 GLU B CA 1
ATOM 1363 C C . GLU B 1 38 ? 8.711 4.535 -5.891 1 90.38 38 GLU B C 1
ATOM 1365 O O . GLU B 1 38 ? 8.117 3.643 -6.496 1 90.38 38 GLU B O 1
ATOM 1370 N N . LYS B 1 39 ? 9.883 4.461 -5.375 1 91.56 39 LYS B N 1
ATOM 1371 C CA . LYS B 1 39 ? 10.594 3.188 -5.465 1 91.56 39 LYS B CA 1
ATOM 1372 C C . LYS B 1 39 ? 9.859 2.092 -4.699 1 91.56 39 LYS B C 1
ATOM 1374 O O . LYS B 1 39 ? 9.82 0.94 -5.137 1 91.56 39 LYS B O 1
ATOM 1379 N N . ALA B 1 40 ? 9.352 2.508 -3.582 1 94.06 40 ALA B N 1
ATOM 1380 C CA . ALA B 1 40 ? 8.594 1.559 -2.773 1 94.06 40 ALA B CA 1
ATOM 1381 C C . ALA B 1 40 ? 7.395 1.017 -3.547 1 94.06 40 ALA B C 1
ATOM 1383 O O . ALA B 1 40 ? 7.141 -0.19 -3.545 1 94.06 40 ALA B O 1
ATOM 1384 N N . LEU B 1 41 ? 6.691 1.895 -4.254 1 92.25 41 LEU B N 1
ATOM 1385 C CA . LEU B 1 41 ? 5.531 1.488 -5.039 1 92.25 41 LEU B CA 1
ATOM 1386 C C . LEU B 1 41 ? 5.949 0.601 -6.207 1 92.25 41 LEU B C 1
ATOM 1388 O O . LEU B 1 41 ? 5.273 -0.384 -6.52 1 92.25 41 LEU B O 1
ATOM 1392 N N . ASP B 1 42 ? 7.066 0.948 -6.738 1 91.12 42 ASP B N 1
ATOM 1393 C CA . ASP B 1 42 ? 7.605 0.139 -7.828 1 91.12 42 ASP B CA 1
ATOM 1394 C C . ASP B 1 42 ? 7.949 -1.269 -7.348 1 91.12 42 ASP B C 1
ATOM 1396 O O . ASP B 1 42 ? 7.668 -2.252 -8.039 1 91.12 42 ASP B O 1
ATOM 1400 N N . VAL B 1 43 ? 8.594 -1.326 -6.227 1 93.44 43 VAL B N 1
ATOM 1401 C CA . VAL B 1 43 ? 8.969 -2.609 -5.641 1 93.44 43 VAL B CA 1
ATOM 1402 C C . VAL B 1 43 ? 7.719 -3.439 -5.367 1 93.44 43 VAL B C 1
ATOM 1404 O O . VAL B 1 43 ? 7.695 -4.645 -5.625 1 93.44 43 VAL B O 1
ATOM 1407 N N . MET B 1 44 ? 6.66 -2.82 -4.898 1 94.5 44 MET B N 1
ATOM 1408 C CA . MET B 1 44 ? 5.402 -3.508 -4.617 1 94.5 44 MET B CA 1
ATOM 1409 C C . MET B 1 44 ? 4.832 -4.137 -5.887 1 94.5 44 MET B C 1
ATOM 1411 O O . MET B 1 44 ? 4.422 -5.297 -5.879 1 94.5 44 MET B O 1
ATOM 1415 N N . VAL B 1 45 ? 4.852 -3.355 -6.969 1 93.12 45 VAL B N 1
ATOM 1416 C CA . VAL B 1 45 ? 4.281 -3.805 -8.234 1 93.12 45 VAL B CA 1
ATOM 1417 C C . VAL B 1 45 ? 5.176 -4.871 -8.859 1 93.12 45 VAL B C 1
ATOM 1419 O O . VAL B 1 45 ? 4.695 -5.926 -9.281 1 93.12 45 VAL B O 1
ATOM 1422 N N . SER B 1 46 ? 6.5 -4.617 -8.867 1 92.06 46 SER B N 1
ATOM 1423 C CA . SER B 1 46 ? 7.445 -5.543 -9.477 1 92.06 46 SER B CA 1
ATOM 1424 C C . SER B 1 46 ? 7.465 -6.879 -8.742 1 92.06 46 SER B C 1
ATOM 1426 O O . SER B 1 46 ? 7.527 -7.941 -9.375 1 92.06 46 SER B O 1
ATOM 1428 N N . THR B 1 47 ? 7.406 -6.781 -7.422 1 95.12 47 THR B N 1
ATOM 1429 C CA . THR B 1 47 ? 7.391 -8.008 -6.629 1 95.12 47 THR B CA 1
ATOM 1430 C C . THR B 1 47 ? 6.145 -8.836 -6.934 1 95.12 47 THR B C 1
ATOM 1432 O O . THR B 1 47 ? 6.223 -10.055 -7.066 1 95.12 47 THR B O 1
ATOM 1435 N N . PHE B 1 48 ? 5.047 -8.164 -7.047 1 94.38 48 PHE B N 1
ATOM 1436 C CA . PHE B 1 48 ? 3.797 -8.828 -7.387 1 94.38 48 PHE B CA 1
ATOM 1437 C C . PHE B 1 48 ? 3.934 -9.602 -8.695 1 94.38 48 PHE B C 1
ATOM 1439 O O . PHE B 1 48 ? 3.584 -10.781 -8.766 1 94.38 48 PHE B O 1
ATOM 1446 N N . HIS B 1 49 ? 4.492 -9.016 -9.672 1 92 49 HIS B N 1
ATOM 1447 C CA . HIS B 1 49 ? 4.598 -9.617 -10.992 1 92 49 HIS B CA 1
ATOM 1448 C C . HIS B 1 49 ? 5.707 -10.664 -11.039 1 92 49 HIS B C 1
ATOM 1450 O O . HIS B 1 49 ? 5.672 -11.57 -11.867 1 92 49 HIS B O 1
ATOM 1456 N N . LYS B 1 50 ? 6.676 -10.445 -10.156 1 93.12 50 LYS B N 1
ATOM 1457 C CA . LYS B 1 50 ? 7.754 -11.422 -10.055 1 93.12 50 LYS B CA 1
ATOM 1458 C C . LYS B 1 50 ? 7.211 -12.797 -9.672 1 93.12 50 LYS B C 1
ATOM 1460 O O . LYS B 1 50 ? 7.734 -13.82 -10.117 1 93.12 50 LYS B O 1
ATOM 1465 N N . TYR B 1 51 ? 6.164 -12.695 -8.922 1 93.94 51 TYR B N 1
ATOM 1466 C CA . TYR B 1 51 ? 5.652 -13.961 -8.398 1 93.94 51 TYR B CA 1
ATOM 1467 C C . TYR B 1 51 ? 4.312 -14.312 -9.039 1 93.94 51 TYR B C 1
ATOM 1469 O O . TYR B 1 51 ? 3.939 -15.484 -9.102 1 93.94 51 TYR B O 1
ATOM 1477 N N . SER B 1 52 ? 3.74 -13.086 -9.609 1 85 52 SER B N 1
ATOM 1478 C CA . SER B 1 52 ? 2.439 -13.289 -10.242 1 85 52 SER B CA 1
ATOM 1479 C C . SER B 1 52 ? 2.592 -13.773 -11.68 1 85 52 SER B C 1
ATOM 1481 O O . SER B 1 52 ? 3.541 -13.398 -12.367 1 85 52 SER B O 1
ATOM 1483 N N . GLY B 1 53 ? 2.604 -14.938 -12.07 1 83.5 53 GLY B N 1
ATOM 1484 C CA . GLY B 1 53 ? 2.68 -15.438 -13.438 1 83.5 53 GLY B CA 1
ATOM 1485 C C . GLY B 1 53 ? 3.51 -16.703 -13.57 1 83.5 53 GLY B C 1
ATOM 1486 O O . GLY B 1 53 ? 3.84 -17.125 -14.68 1 83.5 53 GLY B O 1
ATOM 1487 N N . LYS B 1 54 ? 3.893 -17.047 -12.383 1 87 54 LYS B N 1
ATOM 1488 C CA . LYS B 1 54 ? 4.645 -18.297 -12.43 1 87 54 LYS B CA 1
ATOM 1489 C C . LYS B 1 54 ? 3.762 -19.453 -12.883 1 87 54 LYS B C 1
ATOM 1491 O O . LYS B 1 54 ? 4.191 -20.297 -13.672 1 87 54 LYS B O 1
ATOM 1496 N N . GLU B 1 55 ? 2.521 -19.359 -12.258 1 83.81 55 GLU B N 1
ATOM 1497 C CA . GLU B 1 55 ? 1.554 -20.391 -12.594 1 83.81 55 GLU B CA 1
ATOM 1498 C C . GLU B 1 55 ? 0.171 -19.797 -12.844 1 83.81 55 GLU B C 1
ATOM 1500 O O . GLU B 1 55 ? -0.303 -18.969 -12.07 1 83.81 55 GLU B O 1
ATOM 1505 N N . GLY B 1 56 ? -0.416 -20.094 -13.93 1 84.5 56 GLY B N 1
ATOM 1506 C CA . GLY B 1 56 ? -1.802 -19.703 -14.133 1 84.5 56 GLY B CA 1
ATOM 1507 C C . GLY B 1 56 ? -1.952 -18.266 -14.617 1 84.5 56 GLY B C 1
ATOM 1508 O O . GLY B 1 56 ? -1.322 -17.875 -15.602 1 84.5 56 GLY B O 1
ATOM 1509 N N . ASP B 1 57 ? -2.781 -17.484 -13.805 1 85.88 57 ASP B N 1
ATOM 1510 C CA . ASP B 1 57 ? -3.098 -16.109 -14.172 1 85.88 57 ASP B CA 1
ATOM 1511 C C . ASP B 1 57 ? -1.934 -15.172 -13.852 1 85.88 57 ASP B C 1
ATOM 1513 O O . ASP B 1 57 ? -1.504 -15.078 -12.703 1 85.88 57 ASP B O 1
ATOM 1517 N N . LYS B 1 58 ? -1.379 -14.523 -14.867 1 87.94 58 LYS B N 1
ATOM 1518 C CA . LYS B 1 58 ? -0.204 -13.664 -14.75 1 87.94 58 LYS B CA 1
ATOM 1519 C C . LYS B 1 58 ? -0.488 -12.469 -13.844 1 87.94 58 LYS B C 1
ATOM 1521 O O . LYS B 1 58 ? 0.438 -11.852 -13.312 1 87.94 58 LYS B O 1
ATOM 1526 N N . PHE B 1 59 ? -1.743 -12.156 -13.633 1 87.88 59 PHE B N 1
ATOM 1527 C CA . PHE B 1 59 ? -2.086 -10.945 -12.891 1 87.88 59 PHE B CA 1
ATOM 1528 C C . PHE B 1 59 ? -2.742 -11.289 -11.562 1 87.88 59 PHE B C 1
ATOM 1530 O O . PHE B 1 59 ? -3.336 -10.43 -10.906 1 87.88 59 PHE B O 1
ATOM 1537 N N . LYS B 1 60 ? -2.67 -12.547 -11.211 1 91.56 60 LYS B N 1
ATOM 1538 C CA . LYS B 1 60 ? -3.201 -13.016 -9.938 1 91.56 60 LYS B CA 1
ATOM 1539 C C . LYS B 1 60 ? -2.213 -13.953 -9.234 1 91.56 60 LYS B C 1
ATOM 1541 O O . LYS B 1 60 ? -1.482 -14.695 -9.891 1 91.56 60 LYS B O 1
ATOM 1546 N N . LEU B 1 61 ? -2.176 -13.844 -7.922 1 95 61 LEU B N 1
ATOM 1547 C CA . LEU B 1 61 ? -1.344 -14.727 -7.109 1 95 61 LEU B CA 1
ATOM 1548 C C . LEU B 1 61 ? -2.158 -15.891 -6.566 1 95 61 LEU B C 1
ATOM 1550 O O . LEU B 1 61 ? -3.176 -15.688 -5.898 1 95 61 LEU B O 1
ATOM 1554 N N . ASN B 1 62 ? -1.733 -17.109 -6.961 1 94.38 62 ASN B N 1
ATOM 1555 C CA . ASN B 1 62 ? -2.373 -18.266 -6.336 1 94.38 62 ASN B CA 1
ATOM 1556 C C . ASN B 1 62 ? -1.795 -18.547 -4.953 1 94.38 62 ASN B C 1
ATOM 1558 O O . ASN B 1 62 ? -0.901 -17.828 -4.492 1 94.38 62 ASN B O 1
ATOM 1562 N N . LYS B 1 63 ? -2.281 -19.531 -4.297 1 91.94 63 LYS B N 1
ATOM 1563 C CA . LYS B 1 63 ? -1.895 -19.844 -2.924 1 91.94 63 LYS B CA 1
ATOM 1564 C C . LYS B 1 63 ? -0.389 -20.078 -2.814 1 91.94 63 LYS B C 1
ATOM 1566 O O . LYS B 1 63 ? 0.269 -19.5 -1.944 1 91.94 63 LYS B O 1
ATOM 1571 N N . SER B 1 64 ? 0.105 -20.875 -3.715 1 93.25 64 SER B N 1
ATOM 1572 C CA . SER B 1 64 ? 1.524 -21.219 -3.688 1 93.25 64 SER B CA 1
ATOM 1573 C C . SER B 1 64 ? 2.387 -19.984 -3.973 1 93.25 64 SER B C 1
ATOM 1575 O O . SER B 1 64 ? 3.4 -19.766 -3.307 1 93.25 64 SER B O 1
ATOM 1577 N N . GLU B 1 65 ? 2.01 -19.203 -4.941 1 95.81 65 GLU B N 1
ATOM 1578 C CA . GLU B 1 65 ? 2.75 -18 -5.309 1 95.81 65 GLU B CA 1
ATOM 1579 C C . GLU B 1 65 ? 2.748 -16.969 -4.172 1 95.81 65 GLU B C 1
ATOM 1581 O O . GLU B 1 65 ? 3.771 -16.344 -3.898 1 95.81 65 GLU B O 1
ATOM 1586 N N . LEU B 1 66 ? 1.567 -16.828 -3.541 1 93.56 66 LEU B N 1
ATOM 1587 C CA . LEU B 1 66 ? 1.469 -1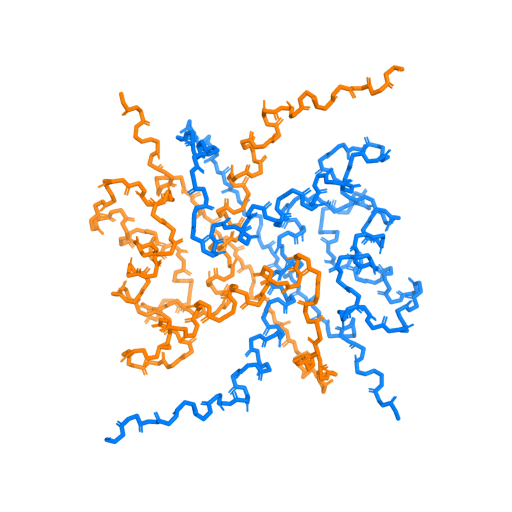5.891 -2.426 1 93.56 66 LEU B CA 1
ATOM 1588 C C . LEU B 1 66 ? 2.352 -16.328 -1.265 1 93.56 66 LEU B C 1
ATOM 1590 O O . LEU B 1 66 ? 3.057 -15.516 -0.667 1 93.56 66 LEU B O 1
ATOM 1594 N N . LYS B 1 67 ? 2.299 -17.578 -1.017 1 91.44 67 LYS B N 1
ATOM 1595 C CA . LYS B 1 67 ? 3.123 -18.141 0.053 1 91.44 67 LYS B CA 1
ATOM 1596 C C . LYS B 1 67 ? 4.605 -17.906 -0.22 1 91.44 67 LYS B C 1
ATOM 1598 O O . LYS B 1 67 ? 5.352 -17.5 0.675 1 91.44 67 LYS B O 1
ATOM 1603 N N . GLU B 1 68 ? 4.992 -18.141 -1.423 1 93.19 68 GLU B N 1
ATOM 1604 C CA . GLU B 1 68 ? 6.387 -17.953 -1.814 1 93.19 68 GLU B CA 1
ATOM 1605 C C . GLU B 1 68 ? 6.785 -16.484 -1.703 1 93.19 68 GLU B C 1
ATOM 1607 O O . GLU B 1 68 ? 7.855 -16.156 -1.185 1 93.19 68 GLU B O 1
ATOM 1612 N N . LEU B 1 69 ? 5.953 -15.625 -2.197 1 93.44 69 LEU B N 1
ATOM 1613 C CA . LEU B 1 69 ? 6.195 -14.195 -2.129 1 93.44 69 LEU B CA 1
ATOM 1614 C C . LEU B 1 69 ? 6.387 -13.742 -0.684 1 93.44 69 LEU B C 1
ATOM 1616 O O . LEU B 1 69 ? 7.348 -13.031 -0.371 1 93.44 69 LEU B O 1
ATOM 1620 N N . LEU B 1 70 ? 5.508 -14.188 0.199 1 89.31 70 LEU B N 1
ATOM 1621 C CA . LEU B 1 70 ? 5.562 -13.781 1.6 1 89.31 70 LEU B CA 1
ATOM 1622 C C . LEU B 1 70 ? 6.781 -14.383 2.291 1 89.31 70 LEU B C 1
ATOM 1624 O O . LEU B 1 70 ? 7.461 -13.695 3.059 1 89.31 70 LEU B O 1
ATOM 1628 N N . THR B 1 71 ? 7.047 -15.641 1.945 1 89 71 THR B N 1
ATOM 1629 C CA . THR B 1 71 ? 8.156 -16.328 2.586 1 89 71 THR B CA 1
ATOM 1630 C C . THR B 1 71 ? 9.492 -15.766 2.117 1 89 71 THR B C 1
ATOM 1632 O O . THR B 1 71 ? 10.438 -15.648 2.904 1 89 71 THR B O 1
ATOM 1635 N N . ARG B 1 72 ? 9.5 -15.312 0.87 1 90.69 72 ARG B N 1
ATOM 1636 C CA . ARG B 1 72 ? 10.758 -14.844 0.292 1 90.69 72 ARG B CA 1
ATOM 1637 C C . ARG B 1 72 ? 10.906 -13.336 0.462 1 90.69 72 ARG B C 1
ATOM 1639 O O . ARG B 1 72 ? 12.008 -12.844 0.718 1 90.69 72 ARG B O 1
ATOM 1646 N N . GLU B 1 73 ? 9.859 -12.625 0.339 1 91.44 73 GLU B N 1
ATOM 1647 C CA . GLU B 1 73 ? 9.922 -11.164 0.316 1 91.44 73 GLU B CA 1
ATOM 1648 C C . GLU B 1 73 ? 9.547 -10.57 1.673 1 91.44 73 GLU B C 1
ATOM 1650 O O . GLU B 1 73 ? 9.938 -9.453 1.996 1 91.44 73 GLU B O 1
ATOM 1655 N N . LEU B 1 74 ? 8.719 -11.219 2.432 1 86.75 74 LEU B N 1
ATOM 1656 C CA . LEU B 1 74 ? 8.289 -10.734 3.738 1 86.75 74 LEU B CA 1
ATOM 1657 C C . LEU B 1 74 ? 8.469 -11.812 4.805 1 86.75 74 LEU B C 1
ATOM 1659 O O . LEU B 1 74 ? 7.512 -12.172 5.492 1 86.75 74 LEU B O 1
ATOM 1663 N N . PRO B 1 75 ? 9.664 -12.234 4.965 1 83.25 75 PRO B N 1
ATOM 1664 C CA . PRO B 1 75 ? 9.859 -13.281 5.965 1 83.25 75 PRO B CA 1
ATOM 1665 C C . PRO B 1 75 ? 9.578 -12.805 7.387 1 83.25 75 PRO B C 1
ATOM 1667 O O . PRO B 1 75 ? 9.195 -13.594 8.25 1 83.25 75 PRO B O 1
ATOM 1670 N N . SER B 1 76 ? 9.836 -11.57 7.617 1 73.44 76 SER B N 1
ATOM 1671 C CA . SER B 1 76 ? 9.594 -11.008 8.945 1 73.44 76 SER B CA 1
ATOM 1672 C C . SER B 1 76 ? 8.109 -10.984 9.266 1 73.44 76 SER B C 1
ATOM 1674 O O . SER B 1 76 ? 7.723 -10.984 10.438 1 73.44 76 SER B O 1
ATOM 1676 N N . PHE B 1 77 ? 7.336 -10.906 8.273 1 72.62 77 PHE B N 1
ATOM 1677 C CA . PHE B 1 77 ? 5.891 -10.852 8.445 1 72.62 77 PHE B CA 1
ATOM 1678 C C . PHE B 1 77 ? 5.332 -12.227 8.773 1 72.62 77 PHE B C 1
ATOM 16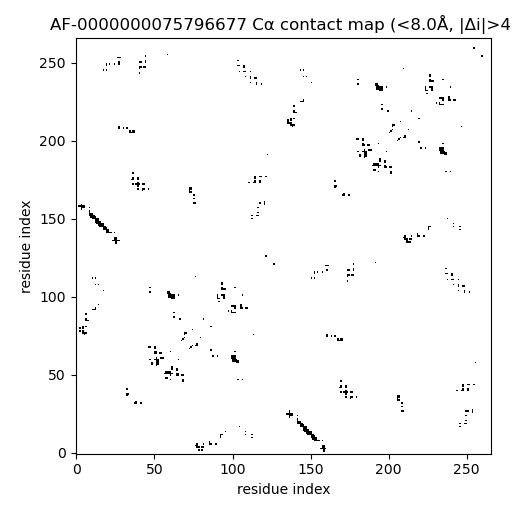80 O O . PHE B 1 77 ? 4.445 -12.359 9.625 1 72.62 77 PHE B O 1
ATOM 1687 N N . LEU B 1 78 ? 5.641 -13.195 8.023 1 68.75 78 LEU B N 1
ATOM 1688 C CA . LEU B 1 78 ? 5.156 -14.555 8.242 1 68.75 78 LEU B CA 1
ATOM 1689 C C . LEU B 1 78 ? 5.875 -15.211 9.414 1 68.75 78 LEU B C 1
ATOM 1691 O O . LEU B 1 78 ? 5.289 -16.016 10.133 1 68.75 78 LEU B O 1
ATOM 1695 N N . GLY B 1 79 ? 6.805 -14.617 9.93 1 62.97 79 GLY B N 1
ATOM 1696 C CA . GLY B 1 79 ? 7.574 -15.234 11 1 62.97 79 GLY B CA 1
ATOM 1697 C C . GLY B 1 79 ? 8.047 -16.641 10.656 1 62.97 79 GLY B C 1
ATOM 1698 O O . GLY B 1 79 ? 7.773 -17.141 9.562 1 62.97 79 GLY B O 1
ATOM 1699 N N . LYS B 1 80 ? 8.648 -17.312 11.492 1 61.81 80 LYS B N 1
ATOM 1700 C CA . LYS B 1 80 ? 9.227 -18.641 11.336 1 61.81 80 LYS B CA 1
ATOM 1701 C C . LYS B 1 80 ? 8.148 -19.719 11.375 1 61.81 80 LYS B C 1
ATOM 1703 O O . LYS B 1 80 ? 8.375 -20.844 10.922 1 61.81 80 LYS B O 1
ATOM 1708 N N . ARG B 1 81 ? 6.996 -19.297 11.805 1 58.91 81 ARG B N 1
ATOM 1709 C CA . ARG B 1 81 ? 6.035 -20.359 12.086 1 58.91 81 ARG B CA 1
ATOM 1710 C C . ARG B 1 81 ? 4.777 -20.203 11.242 1 58.91 81 ARG B C 1
ATOM 1712 O O . ARG B 1 81 ? 3.713 -20.703 11.602 1 58.91 81 ARG B O 1
ATOM 1719 N N . THR B 1 82 ? 4.953 -19.672 10.234 1 66.69 82 THR B N 1
ATOM 1720 C CA . THR B 1 82 ? 3.699 -19.578 9.492 1 66.69 82 THR B CA 1
ATOM 1721 C C . THR B 1 82 ? 3.24 -20.953 9.031 1 66.69 82 THR B C 1
ATOM 1723 O O . THR B 1 82 ? 3.922 -21.609 8.242 1 66.69 82 THR B O 1
ATOM 1726 N N . ASP B 1 83 ? 2.203 -21.547 9.797 1 73.56 83 ASP B N 1
ATOM 1727 C CA . ASP B 1 83 ? 1.584 -22.812 9.422 1 73.56 83 ASP B CA 1
ATOM 1728 C C . ASP B 1 83 ? 0.685 -22.641 8.203 1 73.56 83 ASP B C 1
ATOM 1730 O O . ASP B 1 83 ? 0.216 -21.547 7.914 1 73.56 83 ASP B O 1
ATOM 1734 N N . ASP B 1 84 ? 0.594 -23.766 7.469 1 83.06 84 ASP B N 1
ATOM 1735 C CA . ASP B 1 84 ? -0.231 -23.797 6.266 1 83.06 84 ASP B CA 1
ATOM 1736 C C . ASP B 1 84 ? -1.661 -23.359 6.566 1 83.06 84 ASP B C 1
ATOM 1738 O O . ASP B 1 84 ? -2.295 -22.688 5.746 1 83.06 84 ASP B O 1
ATOM 1742 N N . ALA B 1 85 ? -2.037 -23.672 7.746 1 81.06 85 ALA B N 1
ATOM 1743 C CA . ALA B 1 85 ? -3.402 -23.328 8.141 1 81.06 85 ALA B CA 1
ATOM 1744 C C . ALA B 1 85 ? -3.566 -21.828 8.289 1 81.06 85 ALA B C 1
ATOM 1746 O O . ALA B 1 85 ? -4.555 -21.25 7.824 1 81.06 85 ALA B O 1
ATOM 1747 N N . ALA B 1 86 ? -2.582 -21.219 8.875 1 76.25 86 ALA B N 1
ATOM 1748 C CA . ALA B 1 86 ? -2.6 -19.766 9.039 1 76.25 86 ALA B CA 1
ATOM 1749 C C . ALA B 1 86 ? -2.549 -19.062 7.688 1 76.25 86 ALA B C 1
ATOM 1751 O O . ALA B 1 86 ? -3.246 -18.062 7.473 1 76.25 86 ALA B O 1
ATOM 1752 N N . PHE B 1 87 ? -1.819 -19.594 6.902 1 82.06 87 PHE B N 1
ATOM 1753 C CA . PHE B 1 87 ? -1.695 -19.016 5.57 1 82.06 87 PHE B CA 1
ATOM 1754 C C . PHE B 1 87 ? -3.01 -19.125 4.809 1 82.06 87 PHE B C 1
ATOM 1756 O O . PHE B 1 87 ? -3.418 -18.188 4.121 1 82.06 87 PHE B O 1
ATOM 1763 N N . GLN B 1 88 ? -3.633 -20.312 4.883 1 83.75 88 GLN B N 1
ATOM 1764 C CA . GLN B 1 88 ? -4.906 -20.531 4.207 1 83.75 88 GLN B CA 1
ATOM 1765 C C . GLN B 1 88 ? -5.957 -19.531 4.688 1 83.75 88 GLN B C 1
ATOM 1767 O O . GLN B 1 88 ? -6.754 -19.031 3.889 1 83.75 88 GLN B O 1
ATOM 1772 N N . ARG B 1 89 ? -5.871 -19.234 5.895 1 80.5 89 ARG B N 1
ATOM 1773 C CA . ARG B 1 89 ? -6.801 -18.266 6.457 1 80.5 89 ARG B CA 1
ATOM 1774 C C . ARG B 1 89 ? -6.523 -16.859 5.918 1 80.5 89 ARG B C 1
ATOM 1776 O O . ARG B 1 89 ? -7.453 -16.125 5.594 1 80.5 89 ARG B O 1
ATOM 1783 N N . LEU B 1 90 ? -5.234 -16.578 5.902 1 81 90 LEU B N 1
ATOM 1784 C CA . LEU B 1 90 ? -4.824 -15.289 5.355 1 81 90 LEU B CA 1
ATOM 1785 C C . LEU B 1 90 ? -5.297 -15.141 3.912 1 81 90 LEU B C 1
ATOM 1787 O O . LEU B 1 90 ? -5.879 -14.117 3.549 1 81 90 LEU B O 1
ATOM 1791 N N . MET B 1 91 ? -5.066 -16.188 3.146 1 85.69 91 MET B N 1
ATOM 1792 C CA . MET B 1 91 ? -5.453 -16.203 1.739 1 85.69 91 MET B CA 1
ATOM 1793 C C . MET B 1 91 ? -6.965 -16.047 1.591 1 85.69 91 MET B C 1
ATOM 1795 O O . MET B 1 91 ? -7.438 -15.297 0.732 1 85.69 91 MET B O 1
ATOM 1799 N N . SER B 1 92 ? -7.691 -16.766 2.459 1 83.56 92 SER B N 1
ATOM 1800 C CA . SER B 1 92 ? -9.148 -16.719 2.416 1 83.56 92 SER B CA 1
ATOM 1801 C C . SER B 1 92 ? -9.68 -15.336 2.76 1 83.56 92 SER B C 1
ATOM 1803 O O . SER B 1 92 ? -10.656 -14.875 2.168 1 83.56 92 SER B O 1
ATOM 1805 N N . ASN B 1 93 ? -8.961 -14.688 3.639 1 80.5 93 ASN B N 1
ATOM 1806 C CA . ASN B 1 93 ? -9.344 -13.336 4.039 1 80.5 93 ASN B CA 1
ATOM 1807 C C . ASN B 1 93 ? -9.094 -12.328 2.922 1 80.5 93 ASN B C 1
ATOM 1809 O O . ASN B 1 93 ? -9.844 -11.359 2.775 1 80.5 93 ASN B O 1
ATOM 1813 N N . LEU B 1 94 ? -8.047 -12.586 2.193 1 81.44 94 LEU B N 1
ATOM 1814 C CA . LEU B 1 94 ? -7.676 -11.68 1.116 1 81.44 94 LEU B CA 1
ATOM 1815 C C . LEU B 1 94 ? -8.516 -11.938 -0.13 1 81.44 94 LEU B C 1
ATOM 1817 O O . LEU B 1 94 ? -8.836 -11.008 -0.873 1 81.44 94 LEU B O 1
ATOM 1821 N N . ASP B 1 95 ? -8.852 -13.211 -0.364 1 83.62 95 ASP B N 1
ATOM 1822 C CA . ASP B 1 95 ? -9.609 -13.641 -1.535 1 83.62 95 ASP B CA 1
ATOM 1823 C C . ASP B 1 95 ? -11.07 -13.203 -1.438 1 83.62 95 ASP B C 1
ATOM 1825 O O . ASP B 1 95 ? -11.969 -14.039 -1.316 1 83.62 95 ASP B O 1
ATOM 1829 N N . SER B 1 96 ? -11.234 -11.875 -1.587 1 77.06 96 SER B N 1
ATOM 1830 C CA . SER B 1 96 ? -12.57 -11.312 -1.444 1 77.06 96 SER B CA 1
ATOM 1831 C C . SER B 1 96 ? -13.484 -11.75 -2.584 1 77.06 96 SER B C 1
ATOM 1833 O O . SER B 1 96 ? -14.703 -11.836 -2.416 1 77.06 96 SER B O 1
ATOM 1835 N N . ASN B 1 97 ? -12.875 -11.922 -3.785 1 75.44 97 ASN B N 1
ATOM 1836 C CA . ASN B 1 97 ? -13.695 -12.273 -4.938 1 75.44 97 ASN B CA 1
ATOM 1837 C C . ASN B 1 97 ? -13.859 -13.789 -5.066 1 75.44 97 ASN B C 1
ATOM 1839 O O . ASN B 1 97 ? -14.445 -14.273 -6.035 1 75.44 97 ASN B O 1
ATOM 1843 N N . LYS B 1 98 ? -13.336 -14.609 -4.195 1 84.62 98 LYS B N 1
ATOM 1844 C CA . LYS B 1 98 ? -13.539 -16.047 -4.031 1 84.62 98 LYS B CA 1
ATOM 1845 C C . LYS B 1 98 ? -13.07 -16.812 -5.266 1 84.62 98 LYS B C 1
ATOM 1847 O O . LYS B 1 98 ? -13.75 -17.734 -5.723 1 84.62 98 LYS B O 1
ATOM 1852 N N . ASP B 1 99 ? -11.984 -16.406 -5.914 1 87.06 99 ASP B N 1
ATOM 1853 C CA . ASP B 1 99 ? -11.422 -17.141 -7.047 1 87.06 99 ASP B CA 1
ATOM 1854 C C . ASP B 1 99 ? -10.188 -17.938 -6.629 1 87.06 99 ASP B C 1
ATOM 1856 O O . 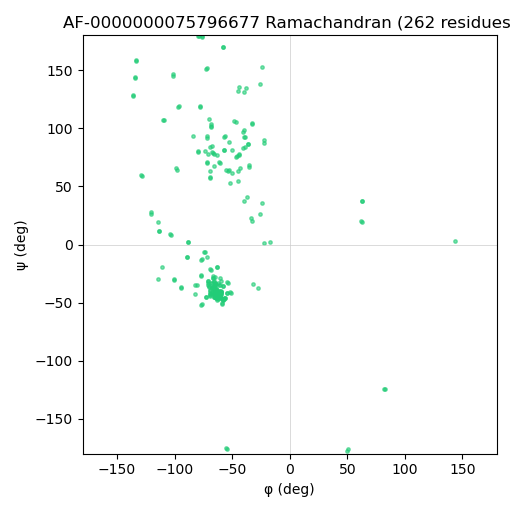ASP B 1 99 ? -9.516 -18.547 -7.469 1 87.06 99 ASP B O 1
ATOM 1860 N N . ASN B 1 100 ? -9.969 -17.953 -5.312 1 89.69 100 ASN B N 1
ATOM 1861 C CA . ASN B 1 100 ? -8.859 -18.672 -4.695 1 89.69 100 ASN B CA 1
ATOM 1862 C C . ASN B 1 100 ? -7.512 -18.125 -5.164 1 89.69 100 ASN B C 1
ATOM 1864 O O . ASN B 1 100 ? -6.52 -18.859 -5.195 1 89.69 100 ASN B O 1
ATOM 1868 N N . GLU B 1 101 ? -7.496 -16.953 -5.668 1 93.19 101 GLU B N 1
ATOM 1869 C CA . GLU B 1 101 ? -6.293 -16.234 -6.07 1 93.19 101 GLU B CA 1
ATOM 1870 C C . GLU B 1 101 ? -6.309 -14.789 -5.551 1 93.19 101 GLU B C 1
ATOM 1872 O O . GLU B 1 101 ? -7.355 -14.281 -5.148 1 93.19 101 GLU B O 1
ATOM 1877 N N . VAL B 1 102 ? -5.223 -14.227 -5.477 1 92.62 102 VAL B N 1
ATOM 1878 C CA . VAL B 1 102 ? -5.098 -12.852 -5.004 1 92.62 102 VAL B CA 1
ATOM 1879 C C . VAL B 1 102 ? -4.719 -11.938 -6.168 1 92.62 102 VAL B C 1
ATOM 1881 O O . VAL B 1 102 ? -3.627 -12.055 -6.73 1 92.62 102 VAL B O 1
ATOM 1884 N N . ASP B 1 103 ? -5.676 -11.141 -6.602 1 88.81 103 ASP B N 1
ATOM 1885 C CA . ASP B 1 103 ? -5.367 -10.172 -7.652 1 88.81 103 ASP B CA 1
ATOM 1886 C C . ASP B 1 103 ? -4.59 -8.984 -7.09 1 88.81 103 ASP B C 1
ATOM 1888 O O . ASP B 1 103 ? -4.332 -8.914 -5.887 1 88.81 103 ASP B O 1
ATOM 1892 N N . PHE B 1 104 ? -4.215 -8.047 -7.887 1 90.5 104 PHE B N 1
ATOM 1893 C CA . PHE B 1 104 ? -3.367 -6.938 -7.465 1 90.5 104 PHE B CA 1
ATOM 1894 C C . PHE B 1 104 ? -4.086 -6.066 -6.441 1 90.5 104 PHE B C 1
ATOM 1896 O O . PHE B 1 104 ? -3.469 -5.566 -5.5 1 90.5 104 PHE B O 1
ATOM 1903 N N . GLN B 1 105 ? -5.387 -5.969 -6.668 1 84.56 105 GLN B N 1
ATOM 1904 C CA . GLN B 1 105 ? -6.152 -5.168 -5.723 1 84.56 105 GLN B CA 1
ATOM 1905 C C . GLN B 1 105 ? -6.141 -5.797 -4.332 1 84.56 105 GLN B C 1
ATOM 1907 O O . GLN B 1 105 ? -5.945 -5.105 -3.332 1 84.56 105 GLN B O 1
ATOM 1912 N N . GLU B 1 106 ? -6.344 -7.047 -4.285 1 87.44 106 GLU B N 1
ATOM 1913 C CA . GLU B 1 106 ? -6.312 -7.762 -3.016 1 87.44 106 GLU B CA 1
ATOM 1914 C C . GLU B 1 106 ? -4.91 -7.758 -2.412 1 87.44 106 GLU B C 1
ATOM 1916 O O . GLU B 1 106 ? -4.754 -7.664 -1.191 1 87.44 106 GLU B O 1
ATOM 1921 N N . TYR B 1 107 ? -3.969 -7.848 -3.273 1 91.56 107 TYR B N 1
ATOM 1922 C CA . TYR B 1 107 ? -2.572 -7.762 -2.857 1 91.56 107 TYR B CA 1
ATOM 1923 C C . TYR B 1 107 ? -2.281 -6.418 -2.205 1 91.56 107 TYR B C 1
ATOM 1925 O O . TYR B 1 107 ? -1.611 -6.355 -1.171 1 91.56 107 TYR B O 1
ATOM 1933 N N . CYS B 1 108 ? -2.846 -5.418 -2.789 1 89.38 108 CYS B N 1
ATOM 1934 C CA . CYS B 1 108 ? -2.646 -4.078 -2.25 1 89.38 108 CYS B CA 1
ATOM 1935 C C . CYS B 1 108 ? -3.279 -3.947 -0.87 1 89.38 108 CYS B C 1
ATOM 1937 O O . CYS B 1 108 ? -2.727 -3.287 0.011 1 89.38 108 CYS B O 1
ATOM 1939 N N . VAL B 1 109 ? -4.359 -4.535 -0.729 1 84.44 109 VAL B N 1
ATOM 1940 C CA . VAL B 1 109 ? -5.039 -4.508 0.564 1 84.44 109 VAL B CA 1
ATOM 1941 C C . VAL B 1 109 ? -4.184 -5.219 1.61 1 84.44 109 VAL B C 1
ATOM 1943 O O . VAL B 1 109 ? -4.039 -4.738 2.736 1 84.44 109 VAL B O 1
ATOM 1946 N N . PHE B 1 110 ? -3.67 -6.266 1.213 1 85.94 110 PHE B N 1
ATOM 1947 C CA . PHE B 1 110 ? -2.797 -7.023 2.102 1 85.94 110 PHE B CA 1
ATOM 1948 C C . PHE B 1 110 ? -1.613 -6.172 2.551 1 85.94 110 PHE B C 1
ATOM 1950 O O . PHE B 1 110 ? -1.324 -6.086 3.746 1 85.94 110 PHE B O 1
ATOM 1957 N N . LEU B 1 111 ? -0.961 -5.582 1.606 1 91.12 111 LEU B N 1
ATOM 1958 C CA . LEU B 1 111 ? 0.2 -4.754 1.911 1 91.12 111 LEU B CA 1
ATOM 1959 C C . LEU B 1 111 ? -0.188 -3.582 2.807 1 91.12 111 LEU B C 1
ATOM 1961 O O . LEU B 1 111 ? 0.587 -3.176 3.676 1 91.12 111 LEU B O 1
ATOM 1965 N N . SER B 1 112 ? -1.351 -3.061 2.621 1 88.25 112 SER B N 1
ATOM 1966 C CA . SER B 1 112 ? -1.841 -1.971 3.459 1 88.25 112 SER B CA 1
ATOM 1967 C C . SER B 1 112 ? -2.023 -2.424 4.902 1 88.25 112 SER B C 1
ATOM 1969 O O . SER B 1 112 ? -1.715 -1.681 5.836 1 88.25 112 SER B O 1
ATOM 1971 N N . CYS B 1 113 ? -2.551 -3.617 5.023 1 82.44 113 CYS B N 1
ATOM 1972 C CA . CYS B 1 113 ? -2.732 -4.156 6.367 1 82.44 113 CYS B CA 1
ATOM 1973 C C . CYS B 1 113 ? -1.391 -4.332 7.066 1 82.44 113 CYS B C 1
ATOM 1975 O O . CYS B 1 113 ? -1.25 -3.99 8.242 1 82.44 113 CYS B O 1
ATOM 1977 N N . VAL B 1 114 ? -0.487 -4.855 6.332 1 86.62 114 VAL B N 1
ATOM 1978 C CA . VAL B 1 114 ? 0.854 -5.031 6.883 1 86.62 114 VAL B CA 1
ATOM 1979 C C . VAL B 1 114 ? 1.442 -3.674 7.258 1 86.62 114 VAL B C 1
ATOM 1981 O O . VAL B 1 114 ? 2.021 -3.52 8.336 1 86.62 114 VAL B O 1
ATOM 1984 N N . ALA B 1 115 ? 1.28 -2.719 6.359 1 89.56 115 ALA B N 1
ATOM 1985 C CA . ALA B 1 115 ? 1.786 -1.375 6.629 1 89.56 115 ALA B CA 1
ATOM 1986 C C . ALA B 1 115 ? 1.144 -0.787 7.883 1 89.56 115 ALA B C 1
ATOM 1988 O O . ALA B 1 115 ? 1.809 -0.107 8.664 1 89.56 115 ALA B O 1
ATOM 1989 N N . MET B 1 116 ? -0.119 -0.989 8.055 1 83.69 116 MET B N 1
ATOM 1990 C CA . MET B 1 116 ? -0.819 -0.497 9.242 1 83.69 116 MET B CA 1
ATOM 1991 C C . MET B 1 116 ? -0.242 -1.115 10.508 1 83.69 116 MET B C 1
ATOM 1993 O O . MET B 1 116 ? -0.092 -0.433 11.523 1 83.69 116 MET B O 1
ATOM 1997 N N . MET B 1 117 ? 0.064 -2.344 10.461 1 80.12 117 MET B N 1
ATOM 1998 C CA . MET B 1 117 ? 0.682 -3.031 11.594 1 80.12 117 MET B CA 1
ATOM 1999 C C . MET B 1 117 ? 2.055 -2.443 11.898 1 80.12 117 MET B C 1
ATOM 2001 O O . MET B 1 117 ? 2.398 -2.238 13.07 1 80.12 117 MET B O 1
ATOM 2005 N N . CYS B 1 118 ? 2.787 -2.217 10.891 1 80.25 118 CYS B N 1
ATOM 2006 C CA . CYS B 1 118 ? 4.09 -1.585 11.078 1 80.25 118 CYS B CA 1
ATOM 2007 C C . CYS B 1 118 ? 3.934 -0.172 11.633 1 80.25 118 CYS B C 1
ATOM 2009 O O . CYS B 1 118 ? 4.742 0.274 12.445 1 80.25 118 CYS B O 1
ATOM 2011 N N . ASN B 1 119 ? 2.908 0.476 11.133 1 85.88 119 ASN B N 1
ATOM 2012 C CA . ASN B 1 119 ? 2.648 1.832 11.602 1 85.88 119 ASN B CA 1
ATOM 2013 C C . ASN B 1 119 ? 2.33 1.857 13.094 1 85.88 119 ASN B C 1
ATOM 2015 O O . ASN B 1 119 ? 2.787 2.746 13.812 1 85.88 119 ASN B O 1
ATOM 2019 N N . GLU B 1 120 ? 1.448 0.978 13.57 1 77.31 120 GLU B N 1
ATOM 2020 C CA . GLU B 1 120 ? 1.139 0.887 14.992 1 77.31 120 GLU B CA 1
ATOM 2021 C C . GLU B 1 120 ? 2.406 0.688 15.82 1 77.31 120 GLU B C 1
ATOM 2023 O O . GLU B 1 120 ? 2.551 1.275 16.891 1 77.31 120 GLU B O 1
ATOM 2028 N N . PHE B 1 121 ? 3.184 -0.12 15.289 1 69.88 121 PHE B N 1
ATOM 2029 C CA . PHE B 1 121 ? 4.469 -0.333 15.945 1 69.88 121 PHE B CA 1
ATOM 2030 C C . PHE B 1 121 ? 5.301 0.944 15.93 1 69.88 121 PHE B C 1
ATOM 2032 O O . PHE B 1 121 ? 5.941 1.284 16.938 1 69.88 121 PHE B O 1
ATOM 2039 N N . PHE B 1 122 ? 5.289 1.557 14.836 1 72.56 122 PHE B N 1
ATOM 2040 C CA . PHE B 1 122 ? 6.043 2.797 14.695 1 72.56 122 PHE B CA 1
ATOM 2041 C C . PHE B 1 122 ? 5.492 3.869 15.633 1 72.56 122 PHE B C 1
ATOM 2043 O O . PHE B 1 122 ? 6.262 4.602 16.266 1 72.56 122 PHE B O 1
ATOM 2050 N N . GLU B 1 123 ? 4.211 3.982 15.664 1 74.75 123 GLU B N 1
ATOM 2051 C CA . GLU B 1 123 ? 3.561 4.973 16.516 1 74.75 123 GLU B CA 1
ATOM 2052 C C . GLU B 1 123 ? 3.818 4.688 17.984 1 74.75 123 GLU B C 1
ATOM 2054 O O . GLU B 1 123 ? 3.883 5.609 18.797 1 74.75 123 GLU B O 1
ATOM 2059 N N . GLY B 1 124 ? 3.752 3.455 18.281 1 69.56 124 GLY B N 1
ATOM 2060 C CA . GLY B 1 124 ? 3.99 3.08 19.656 1 69.56 124 GLY B CA 1
ATOM 2061 C C . GLY B 1 124 ? 5.418 3.326 20.109 1 69.56 124 GLY B C 1
ATOM 2062 O O . GLY B 1 124 ? 5.688 3.428 21.312 1 69.56 124 GLY B O 1
ATOM 2063 N N . PHE B 1 125 ? 6.266 3.225 19.078 1 56.81 125 PHE B N 1
ATOM 2064 C CA . PHE B 1 125 ? 7.664 3.492 19.391 1 56.81 125 PHE B CA 1
ATOM 2065 C C . PHE B 1 125 ? 8.039 4.922 19.031 1 56.81 125 PHE B C 1
ATOM 2067 O O . PHE B 1 125 ? 8.453 5.191 17.891 1 56.81 125 PHE B O 1
ATOM 2074 N N . PRO B 1 126 ? 7.5 5.832 19.625 1 51.31 126 PRO B N 1
ATOM 2075 C CA . PRO B 1 126 ? 7.816 7.227 19.312 1 51.31 126 PRO B CA 1
ATOM 2076 C C . PRO B 1 126 ? 9.305 7.445 19.031 1 51.31 126 PRO B C 1
ATOM 2078 O O . PRO B 1 126 ? 10.148 6.941 19.766 1 51.31 126 PRO B O 1
ATOM 2081 N N . ASP B 1 127 ? 9.719 7.195 17.812 1 48.62 127 ASP B N 1
ATOM 2082 C CA . ASP B 1 127 ? 11.102 7.648 17.641 1 48.62 127 ASP B CA 1
ATOM 2083 C C . ASP B 1 127 ? 11.375 8.898 18.484 1 48.62 127 ASP B C 1
ATOM 2085 O O . ASP B 1 127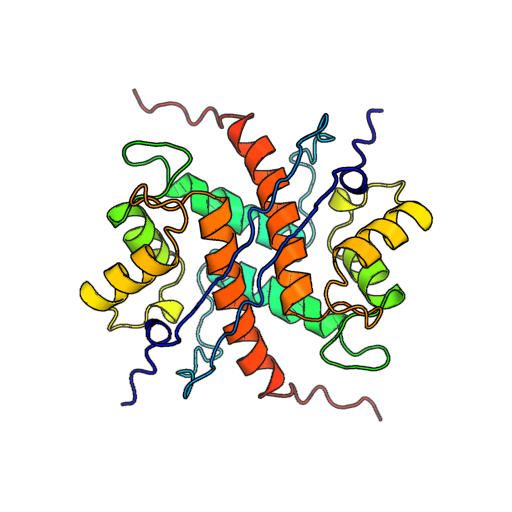 ? 10.562 9.828 18.5 1 48.62 127 ASP B O 1
ATOM 2089 N N . LYS B 1 128 ? 12.055 8.742 19.562 1 45.25 128 LYS B N 1
ATOM 2090 C CA . LYS B 1 128 ? 12.781 9.781 20.266 1 45.25 128 LYS B CA 1
ATOM 2091 C C . LYS B 1 128 ? 13.359 10.812 19.297 1 45.25 128 LYS B C 1
ATOM 2093 O O . LYS B 1 128 ? 14.5 10.695 18.875 1 45.25 128 LYS B O 1
ATOM 2098 N N . GLN B 1 129 ? 12.867 10.984 18.109 1 43.44 129 GLN B N 1
ATOM 2099 C CA . GLN B 1 129 ? 13.617 12.109 17.562 1 43.44 129 GLN B CA 1
ATOM 2100 C C . GLN B 1 129 ? 13.711 13.258 18.562 1 43.44 129 GLN B C 1
ATOM 2102 O O . GLN B 1 129 ? 12.695 13.703 19.094 1 43.44 129 GLN B O 1
ATOM 2107 N N . PRO B 1 130 ? 14.797 13.383 19.078 1 40.5 130 PRO B N 1
ATOM 2108 C CA . PRO B 1 130 ? 15.07 14.461 20.031 1 40.5 130 PRO B CA 1
ATOM 2109 C C . PRO B 1 130 ? 14.359 15.758 19.672 1 40.5 130 PRO B C 1
ATOM 2111 O O . PRO B 1 130 ? 14.391 16.188 18.516 1 40.5 130 PRO B O 1
ATOM 2114 N N . ARG B 1 131 ? 13.078 16 20.094 1 41.12 131 ARG B N 1
ATOM 2115 C CA . ARG B 1 131 ? 12.539 17.359 20.062 1 41.12 131 ARG B CA 1
ATOM 2116 C C . ARG B 1 131 ? 13.656 18.406 20.078 1 41.12 131 ARG B C 1
ATOM 2118 O O . ARG B 1 131 ? 14.539 18.359 20.938 1 41.12 131 ARG B O 1
ATOM 2125 N N . LYS B 1 132 ? 14.117 18.719 18.828 1 36.75 132 LYS B N 1
ATOM 2126 C CA . LYS B 1 132 ? 15.039 19.844 18.969 1 36.75 132 LYS B CA 1
ATOM 2127 C C . LYS B 1 132 ? 14.484 20.906 19.906 1 36.75 132 LYS B C 1
ATOM 2129 O O . LYS B 1 132 ? 13.43 21.484 19.656 1 36.75 132 LYS B O 1
ATOM 2134 N N . LYS B 1 133 ? 14.516 20.766 21.172 1 35.16 133 LYS B N 1
ATOM 2135 C CA . LYS B 1 133 ? 14.594 21.984 21.984 1 35.16 133 LYS B CA 1
ATOM 2136 C C . LYS B 1 133 ? 15.602 22.969 21.406 1 35.16 133 LYS B C 1
ATOM 2138 O O . LYS B 1 133 ? 16.688 22.578 20.969 1 35.16 133 LYS B O 1
#

Nearest PDB structures (foldseek):
  5lpu-assembly1_D  TM=9.590E-01  e=6.112E-12  Homo sapiens
  3zwh-assembly1_B  TM=9.211E-01  e=4.624E-12  Homo sapiens
  3cga-assembly1_A  TM=9.618E-01  e=4.819E-11  unclassified
  4cfq-assembly2_B  TM=9.586E-01  e=1.227E-09  Homo sapiens
  5csi-assembly1_A  TM=9.195E-01  e=2.752E-07  Homo sapiens

Organism: Acinonyx jubatus (NCBI:txid32536)

=== Feature glossary ===
A reading guide for the features in this record.

Start from the sequence.

  · This is the polypeptide sequence — one letter per residue, N-terminus first. Length ranges from a few dozen residues for small domains to over a thousand for large multi-domain proteins.

Fold it, and you get atomic coordinates and the backbone conformation that goes with them.

  · Structure coordinates are given as an mmCIF _atom_site loop: one row per atom with element, residue name, chain id, sequence number, and x/y/z position in Å. Only the four main-chain atoms per residue are included here; side chains are omitted to keep the record compact.

  · Backbone dihedral angles. Every residue except chain termini has a φ (preceding-C → N → Cα → C) and a ψ (N → Cα → C → next-N). They are reported in degrees following the IUPAC sign convention. Secondary structure is essentially a statement about which (φ, ψ) basin each residue occupies.

  · The SS8 string is DSSP's per-residue secondary-structure call. α-helix (H) means an i→i+4 H-bond ladder; β-strand (E) means the residue participates in a β-sheet; 3₁₀ (G) and π (I) are tighter and wider helices; T/S are turns/bends; '-' is loop.

  · SS3 is a coarse helix/strand/coil call (letters a/b/c) made by the P-SEA algorithm from inter-Cα distances and dihedrals. It is less detailed than DSSP but needs only Cα positions.

Summarize the fold with a handful of shape descriptors and a per-residue structural alphabet.

  · Radius of gyration (Rg) is the root-mean-square distance of Cα atoms from their centroid — a single number for overall size and compactness. A globular domain of N residues has Rg ≈ 2.2·N^0.38 Å; an extended or disordered chain has a much larger Rg. The Cα contact count is the number of residue pairs whose Cα atoms are within 8 Å and are more than four positions apart in sequence — a standard proxy for tertiary packing density. The bounding box is the smallest axis-aligned box enclosing all Cα atoms.

  · The Foldseek 3Di string encodes local tertiary geometry as a 20-letter alphabet — one character per residue — derived from the relative positions of nearby Cα atoms. Unlike the amino-acid sequence, 3Di is a direct function of the 3D structure, so two proteins with the same fold have similar 3Di strings even at low sequence identity.

  · Solvent-accessible surface area (SASA) is the area in Å² traced out by the centre of a 1.4 Å probe sphere (a water molecule) rolled over the protein's van der Waals surface (Shrake–Rupley / Lee–Richards construction). Buried residues have near-zero SASA; fully exposed residues can exceed 200 Å². The total SASA scales roughly with the number of surface residues.

Ask how reliable the model is.

  · pLDDT (predicted Local Distance Difference Test) is AlphaFold's per-residue confidence score, ranging from 0 to 100. Values above 90 indicate high confidence (typically well-packed cores); 70–90 is confident; 50–70 low confidence; below 50 usually means the region is disordered or the prediction is unreliable there. AlphaFold stores pLDDT in the mmCIF B-factor column.

  · B-factor (Debye–Waller factor) reflects atomic displacement in the crystal lattice. It is an experimental observable (units Å²), not a prediction; low values mean the atom is pinned down, high values mean it moves or is heterogeneous across the crystal.

  · Predicted Aligned Error (PAE) is an AlphaFold confidence matrix: entry (i, j) is the expected error in the position of residue j, in ångströms, when the prediction is superimposed on the true structure at residue i. Low PAE within a block of residues means that block is internally rigid and well-predicted; high PAE between two blocks means their relative placement is uncertain even if each block individually is confident.

Place it in context: what it resembles, what it is annotated as, and how it looks.

  · Nearest PDB neighbors are the top structural matches found by Foldseek when searching this structure against the entire Protein Data Bank. Each hit reports a TM-score (0 to 1; >0.5 almost always implies the same fold) and an E-value. These are *structural* homologs — they may share no detectable sequence similarity.

  · Functional annotations link the protein to curated databases. InterPro entries identify conserved domains and families by matching the sequence against member-database signatures (Pfam, PROSITE, CDD, …). Gene Ontology (GO) terms describe molecular function, biological process, and cellular component in a controlled vocabulary. CATH places the structure in a hierarchical fold classification (Class/Architecture/Topology/Homologous-superfamily). The organism is the source species.

  · Three diagnostic plots accompany the record. The Cα contact map visualizes the tertiary structure as a 2D adjacency matrix (8 Å cutoff, sequence-local contacts suppressed). The Ramachandran plot shows the distribution of backbone (φ, ψ) torsions, with points in the α and β basins reflecting secondary structure content. The PAE plot shows AlphaFold's inter-residue confidence as a color matrix.

  · Six rendered views show the 3D structure from the faces of a cube — i.e. along ±x, ±y, ±z. Rendering representation is drawn randomly per protein from cartoon (secondary-structure ribbons), sticks (backbone bonds), or molecular surface; coloring is either N→C rainbow (blue at the N-terminus through red at the C-terminus) or one color per chain.